Protein AF-A0A662VL15-F1 (afdb_monomer_lite)

Radius of gyration: 28.06 Å; chains: 1; bounding box: 82×75×62 Å

Structure (mmCIF, N/CA/C/O backbone):
data_AF-A0A662VL15-F1
#
_entry.id   AF-A0A662VL15-F1
#
loop_
_atom_site.group_PDB
_atom_site.id
_atom_site.type_symbol
_atom_site.label_atom_id
_atom_site.label_alt_id
_atom_site.label_comp_id
_atom_site.label_asym_id
_atom_site.label_entity_id
_atom_site.label_seq_id
_atom_site.pdbx_PDB_ins_code
_atom_site.Cartn_x
_atom_site.Cartn_y
_atom_site.Cartn_z
_atom_site.occupancy
_atom_site.B_iso_or_equiv
_atom_site.auth_seq_id
_atom_site.auth_comp_id
_atom_site.auth_asym_id
_atom_site.auth_atom_id
_atom_site.pdbx_PDB_model_num
ATOM 1 N N . MET A 1 1 ? 51.800 2.881 -38.286 1.00 52.50 1 MET A N 1
ATOM 2 C CA . MET A 1 1 ? 51.264 1.547 -37.915 1.00 52.50 1 MET A CA 1
ATOM 3 C C . MET A 1 1 ? 50.569 1.519 -36.537 1.00 52.50 1 MET A C 1
ATOM 5 O O . MET A 1 1 ? 50.585 0.490 -35.883 1.00 52.50 1 MET A O 1
ATOM 9 N N . ARG A 1 2 ? 49.910 2.603 -36.082 1.00 55.62 2 ARG A N 1
ATOM 10 C CA . ARG A 1 2 ? 49.142 2.615 -34.811 1.00 55.62 2 ARG A CA 1
ATOM 11 C C . ARG A 1 2 ? 47.625 2.400 -34.992 1.00 55.62 2 ARG A C 1
ATOM 13 O O . ARG A 1 2 ? 46.934 2.161 -34.014 1.00 55.62 2 ARG A O 1
ATOM 20 N N . GLY A 1 3 ? 47.120 2.435 -36.232 1.00 56.75 3 GLY A N 1
ATOM 21 C CA . GLY A 1 3 ? 45.691 2.254 -36.541 1.00 56.75 3 GLY A CA 1
ATOM 22 C C . GLY A 1 3 ? 45.222 0.795 -36.640 1.00 56.75 3 GLY A C 1
ATOM 23 O O . GLY A 1 3 ? 44.072 0.509 -36.330 1.00 56.75 3 GLY A O 1
ATOM 24 N N . LEU A 1 4 ? 46.109 -0.142 -37.004 1.00 59.06 4 LEU A N 1
ATOM 25 C CA . LEU A 1 4 ? 45.762 -1.570 -37.102 1.00 59.06 4 LEU A CA 1
ATOM 26 C C . LEU A 1 4 ? 45.433 -2.177 -35.732 1.00 59.06 4 LEU A C 1
ATOM 28 O O . LEU A 1 4 ? 44.475 -2.929 -35.616 1.00 59.06 4 LEU A O 1
ATOM 32 N N . ALA A 1 5 ? 46.169 -1.799 -34.684 1.00 72.94 5 ALA A N 1
ATOM 33 C CA . ALA A 1 5 ? 45.919 -2.296 -33.332 1.00 72.94 5 ALA A CA 1
ATOM 34 C C . ALA A 1 5 ? 44.562 -1.826 -32.777 1.00 72.94 5 ALA A C 1
ATOM 36 O O . ALA A 1 5 ? 43.871 -2.600 -32.122 1.00 72.94 5 ALA A O 1
ATOM 37 N N . LEU A 1 6 ? 44.152 -0.589 -33.078 1.00 79.19 6 LEU A N 1
ATOM 38 C CA . LEU A 1 6 ? 42.886 -0.036 -32.593 1.00 79.19 6 LEU A CA 1
ATOM 39 C C . LEU A 1 6 ? 41.680 -0.739 -33.234 1.00 79.19 6 LEU A C 1
ATOM 41 O O . LEU A 1 6 ? 40.751 -1.126 -32.530 1.00 79.19 6 LEU A O 1
ATOM 45 N N . ASN A 1 7 ? 41.726 -0.979 -34.549 1.00 84.06 7 ASN A N 1
ATOM 46 C CA . ASN A 1 7 ? 40.661 -1.701 -35.249 1.00 84.06 7 ASN A CA 1
ATOM 47 C C . ASN A 1 7 ? 40.518 -3.145 -34.755 1.00 84.06 7 ASN A C 1
ATOM 49 O O . ASN A 1 7 ? 39.397 -3.618 -34.584 1.00 84.06 7 ASN A O 1
ATOM 53 N N . THR A 1 8 ? 41.628 -3.832 -34.470 1.00 88.81 8 THR A N 1
ATOM 54 C CA . THR A 1 8 ? 41.588 -5.192 -33.913 1.00 88.81 8 THR A CA 1
ATOM 55 C C . THR A 1 8 ? 40.962 -5.217 -32.520 1.00 88.81 8 THR A C 1
ATOM 57 O O . THR A 1 8 ? 40.175 -6.111 -32.222 1.00 88.81 8 THR A O 1
ATOM 60 N N . VAL A 1 9 ? 41.250 -4.219 -31.678 1.00 87.94 9 VAL A N 1
ATOM 61 C CA . VAL A 1 9 ? 40.632 -4.102 -30.347 1.00 87.94 9 VAL A CA 1
ATOM 62 C C . VAL A 1 9 ? 39.123 -3.866 -30.460 1.00 87.94 9 VAL A C 1
ATOM 64 O O . VAL A 1 9 ? 38.354 -4.534 -29.773 1.00 87.94 9 VAL A O 1
ATOM 67 N N . PHE A 1 10 ? 38.672 -2.990 -31.364 1.00 91.12 10 PHE A N 1
ATOM 68 C CA . PHE A 1 10 ? 37.237 -2.786 -31.599 1.00 91.12 10 PHE A CA 1
ATOM 69 C C . PHE A 1 10 ? 36.545 -4.035 -32.154 1.00 91.12 10 PHE A C 1
ATOM 71 O O . PHE A 1 10 ? 35.468 -4.392 -31.680 1.00 91.12 10 PHE A O 1
ATOM 78 N N . ALA A 1 11 ? 37.167 -4.732 -33.106 1.00 91.88 11 ALA A N 1
ATOM 79 C CA . ALA A 1 11 ? 36.632 -5.981 -33.644 1.00 91.88 11 ALA A CA 1
ATOM 80 C C . ALA A 1 11 ? 36.492 -7.059 -32.554 1.00 91.88 11 ALA A C 1
ATOM 82 O O . ALA A 1 11 ? 35.477 -7.754 -32.503 1.00 91.88 11 ALA A O 1
ATOM 83 N N . LEU A 1 12 ? 37.465 -7.151 -31.640 1.00 93.06 12 LEU A N 1
ATOM 84 C CA . LEU A 1 12 ? 37.417 -8.063 -30.498 1.00 93.06 12 LEU A CA 1
ATOM 85 C C . LEU A 1 12 ? 36.266 -7.716 -29.539 1.00 93.06 12 LEU A C 1
ATOM 87 O O . LEU A 1 12 ? 35.530 -8.607 -29.122 1.00 93.06 12 LEU A O 1
ATOM 91 N N . LEU A 1 13 ? 36.071 -6.431 -29.224 1.00 93.69 13 LEU A N 1
ATOM 92 C CA . LEU A 1 13 ? 34.967 -5.981 -28.367 1.00 93.69 13 LEU A CA 1
ATOM 93 C C . LEU A 1 13 ? 33.598 -6.303 -28.977 1.00 93.69 13 LEU A C 1
ATOM 95 O O . LEU A 1 13 ? 32.715 -6.795 -28.275 1.00 93.69 13 LEU A O 1
ATOM 99 N N . ILE A 1 14 ? 33.434 -6.081 -30.284 1.00 94.94 14 ILE A N 1
ATOM 100 C CA . ILE A 1 14 ? 32.197 -6.414 -31.003 1.00 94.94 14 ILE A CA 1
ATOM 101 C C . ILE A 1 14 ? 31.947 -7.926 -30.971 1.00 94.94 14 ILE A C 1
ATOM 103 O O . ILE A 1 14 ? 30.823 -8.351 -30.713 1.00 94.94 14 ILE A O 1
ATOM 107 N N . ALA A 1 15 ? 32.982 -8.747 -31.178 1.00 95.88 15 ALA A N 1
ATOM 108 C CA . ALA A 1 15 ? 32.858 -10.203 -31.135 1.00 95.88 15 ALA A CA 1
ATOM 109 C C . ALA A 1 15 ? 32.445 -10.715 -29.743 1.00 95.88 15 ALA A C 1
ATOM 111 O O . ALA A 1 15 ? 31.572 -11.576 -29.639 1.00 95.88 15 ALA A O 1
ATOM 112 N N . ILE A 1 16 ? 33.017 -10.149 -28.673 1.00 94.38 16 ILE A N 1
ATOM 113 C CA . ILE A 1 16 ? 32.645 -10.482 -27.289 1.00 94.38 16 ILE A CA 1
ATOM 114 C C . ILE A 1 16 ? 31.190 -10.086 -27.013 1.00 94.38 16 ILE A C 1
ATOM 116 O O . ILE A 1 16 ? 30.431 -10.887 -26.468 1.00 94.38 16 ILE A O 1
ATOM 120 N N . ALA A 1 17 ? 30.775 -8.885 -27.427 1.00 92.56 17 ALA A N 1
ATOM 121 C CA . ALA A 1 17 ? 29.395 -8.433 -27.267 1.00 92.56 17 ALA A CA 1
ATOM 122 C C . ALA A 1 17 ? 28.407 -9.328 -28.035 1.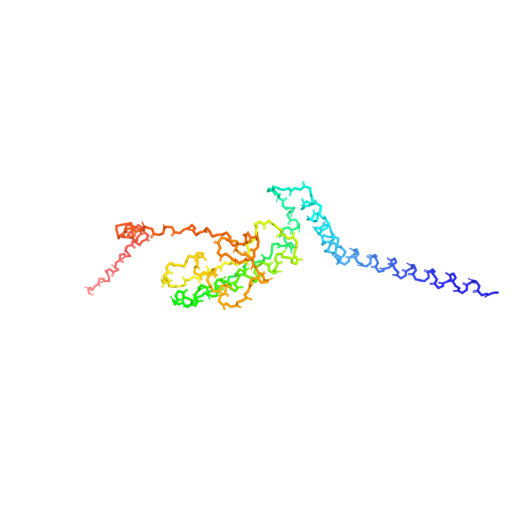00 92.56 17 ALA A C 1
ATOM 124 O O . ALA A 1 17 ? 27.386 -9.730 -27.481 1.00 92.56 17 ALA A O 1
ATOM 125 N N . ALA A 1 18 ? 28.729 -9.704 -29.275 1.00 93.88 18 ALA A N 1
ATOM 126 C CA . ALA A 1 18 ? 27.905 -10.600 -30.083 1.00 93.88 18 ALA A CA 1
ATOM 127 C C . ALA A 1 18 ? 27.773 -11.995 -29.449 1.00 93.88 18 ALA A C 1
ATOM 129 O O . ALA A 1 18 ? 26.669 -12.536 -29.381 1.00 93.88 18 ALA A O 1
ATOM 130 N N . ALA A 1 19 ? 28.872 -12.554 -28.929 1.00 92.44 19 ALA A N 1
ATOM 131 C CA . ALA A 1 19 ? 28.855 -13.832 -28.222 1.00 92.44 19 ALA A CA 1
ATOM 132 C C . ALA A 1 19 ? 28.029 -13.763 -26.927 1.00 92.44 19 ALA A C 1
ATOM 134 O O . ALA A 1 19 ? 27.256 -14.678 -26.647 1.00 92.44 19 ALA A O 1
ATOM 135 N N . ALA A 1 20 ? 28.133 -12.669 -26.166 1.00 85.94 20 ALA A N 1
ATOM 136 C CA . ALA A 1 20 ? 27.332 -12.456 -24.962 1.00 85.94 20 ALA A CA 1
ATOM 137 C C . ALA A 1 20 ? 25.831 -12.343 -25.281 1.00 85.94 20 ALA A C 1
ATOM 139 O O . ALA A 1 20 ? 25.016 -12.986 -24.618 1.00 85.94 20 ALA A O 1
ATOM 140 N N . ILE A 1 21 ? 25.463 -11.595 -26.329 1.00 85.31 21 ILE A N 1
ATOM 141 C CA . ILE A 1 21 ? 24.074 -11.490 -26.801 1.00 85.31 21 ILE A CA 1
ATOM 142 C C . ILE A 1 21 ? 23.560 -12.870 -27.228 1.00 85.31 21 ILE A C 1
ATOM 144 O O . ILE A 1 21 ? 22.503 -13.302 -26.768 1.00 85.31 21 ILE A O 1
ATOM 148 N N . PHE A 1 22 ? 24.324 -13.608 -28.035 1.00 88.31 22 PHE A N 1
ATOM 149 C CA . PHE A 1 22 ? 23.955 -14.958 -28.460 1.00 88.31 22 PHE A CA 1
ATOM 150 C C . PHE A 1 22 ? 23.754 -15.910 -27.270 1.00 88.31 22 PHE A C 1
ATOM 152 O O . PHE A 1 22 ? 22.733 -16.590 -27.186 1.00 88.31 22 PHE A O 1
ATOM 159 N N . LEU A 1 23 ? 24.672 -15.910 -26.300 1.00 82.56 23 LEU A N 1
ATOM 160 C CA . LEU A 1 23 ? 24.545 -16.713 -25.082 1.00 82.56 23 LEU A CA 1
ATOM 161 C C . LEU A 1 23 ? 23.325 -16.306 -24.245 1.00 82.56 23 LEU A C 1
ATOM 163 O O . LEU A 1 23 ? 22.630 -17.176 -23.722 1.00 82.56 23 LEU A O 1
ATOM 167 N N . SER A 1 24 ? 23.011 -15.012 -24.145 1.00 75.25 24 SER A N 1
ATOM 168 C CA . SER A 1 24 ? 21.807 -14.547 -23.441 1.00 75.25 24 SER A CA 1
ATOM 169 C C . SER A 1 24 ? 20.504 -15.003 -24.110 1.00 75.25 24 SER A C 1
ATOM 171 O O . SER A 1 24 ? 19.545 -15.357 -23.419 1.00 75.25 24 SER A O 1
ATOM 173 N N . LEU A 1 25 ? 20.485 -15.066 -25.447 1.00 79.06 25 LEU A N 1
ATOM 174 C CA . LEU A 1 25 ? 19.362 -15.595 -26.223 1.00 79.06 25 LEU A CA 1
ATOM 175 C C . LEU A 1 25 ? 19.198 -17.104 -26.000 1.00 79.06 25 LEU A C 1
ATOM 177 O O . LEU A 1 25 ? 18.092 -17.566 -25.729 1.00 79.06 25 LEU A O 1
ATOM 181 N N . VAL A 1 26 ? 20.297 -17.866 -26.047 1.00 81.06 26 VAL A N 1
ATOM 182 C CA . VAL A 1 26 ? 20.280 -19.335 -25.902 1.00 81.06 26 VAL A CA 1
ATOM 183 C C . VAL A 1 26 ? 19.950 -19.779 -24.473 1.00 81.06 26 VAL A C 1
ATOM 185 O O . VAL A 1 26 ? 19.244 -20.764 -24.280 1.00 81.06 26 VAL A O 1
ATOM 188 N N . THR A 1 27 ? 20.409 -19.049 -23.456 1.00 77.44 27 THR A N 1
ATOM 189 C CA . THR A 1 27 ? 20.171 -19.392 -22.038 1.00 77.44 27 THR A CA 1
ATOM 190 C C . THR A 1 27 ? 18.778 -19.004 -21.533 1.00 77.44 27 THR A C 1
ATOM 192 O O . THR A 1 27 ? 18.457 -19.249 -20.372 1.00 77.44 27 THR A O 1
ATOM 195 N N . GLY A 1 28 ? 17.943 -18.366 -22.362 1.00 68.38 28 GLY A N 1
ATOM 196 C CA . GLY A 1 28 ? 16.611 -17.893 -21.968 1.00 68.38 28 GLY A CA 1
ATOM 197 C C . GLY A 1 28 ? 16.623 -16.712 -20.985 1.00 68.38 28 GLY A C 1
ATOM 198 O O . GLY A 1 28 ? 15.562 -16.215 -20.606 1.00 68.38 28 GLY A O 1
ATOM 199 N N . THR A 1 29 ? 17.804 -16.217 -20.601 1.00 71.81 29 THR A N 1
ATOM 200 C CA . THR A 1 29 ? 17.966 -15.033 -19.742 1.00 71.81 29 THR A CA 1
ATOM 201 C C . THR A 1 29 ? 17.490 -13.764 -20.446 1.00 71.81 29 THR A C 1
ATOM 203 O O . THR A 1 29 ? 16.863 -12.912 -19.815 1.00 71.81 29 THR A O 1
ATOM 206 N N . PHE A 1 30 ? 17.672 -13.687 -21.770 1.00 74.69 30 PHE A N 1
ATOM 207 C CA . PHE A 1 30 ? 17.153 -12.596 -22.592 1.00 74.69 30 PHE A CA 1
ATOM 208 C C . PHE A 1 30 ? 15.627 -12.510 -22.555 1.00 74.69 30 PHE A C 1
ATOM 210 O O . PHE A 1 30 ? 15.090 -11.410 -22.512 1.00 74.69 30 PHE A O 1
ATOM 217 N N . LYS A 1 31 ? 14.920 -13.649 -22.509 1.00 76.38 31 LYS A N 1
ATOM 218 C CA . LYS A 1 31 ? 13.453 -13.660 -22.451 1.00 76.38 31 LYS A CA 1
ATOM 219 C C . LYS A 1 31 ? 12.954 -12.946 -21.194 1.00 76.38 31 LYS A C 1
ATOM 221 O O . LYS A 1 31 ? 12.191 -12.001 -21.306 1.00 76.38 31 LYS A O 1
ATOM 226 N N . ARG A 1 32 ? 13.480 -13.299 -20.013 1.00 74.56 32 ARG A N 1
ATOM 227 C CA . ARG A 1 32 ? 13.109 -12.622 -18.754 1.00 74.56 32 ARG A CA 1
ATOM 228 C C . ARG A 1 32 ? 13.455 -11.134 -18.756 1.00 74.56 32 ARG A C 1
ATOM 230 O O . ARG A 1 32 ? 12.651 -10.328 -18.302 1.00 74.56 32 ARG A O 1
ATOM 237 N N . ALA A 1 33 ? 14.640 -10.770 -19.247 1.00 77.00 33 ALA A N 1
ATOM 238 C CA . ALA A 1 33 ? 15.054 -9.370 -19.310 1.00 77.00 33 ALA A CA 1
ATOM 239 C C . ALA A 1 33 ? 14.180 -8.560 -20.285 1.00 77.00 33 ALA A C 1
ATOM 241 O O . ALA A 1 33 ? 13.749 -7.458 -19.958 1.00 77.00 33 ALA A O 1
ATOM 242 N N . SER A 1 34 ? 13.878 -9.126 -21.455 1.00 81.75 34 SER A N 1
ATOM 243 C CA . SER A 1 34 ? 12.985 -8.543 -22.457 1.00 81.75 34 SER A CA 1
ATOM 244 C C . SER A 1 34 ? 11.572 -8.380 -21.912 1.00 81.75 34 SER A C 1
ATOM 246 O O . SER A 1 34 ? 10.995 -7.306 -22.052 1.00 81.75 34 SER A O 1
ATOM 248 N N . ASP A 1 35 ? 11.032 -9.408 -21.257 1.00 82.19 35 ASP A N 1
ATOM 249 C CA . ASP A 1 35 ? 9.696 -9.362 -20.666 1.00 82.19 35 ASP A CA 1
ATOM 250 C C . ASP A 1 35 ? 9.631 -8.274 -19.575 1.00 82.19 35 ASP A C 1
ATOM 252 O O . ASP A 1 35 ? 8.668 -7.512 -19.530 1.00 82.19 35 ASP A O 1
ATOM 256 N N . TRP A 1 36 ? 10.677 -8.122 -18.751 1.00 78.56 36 TRP A N 1
ATOM 257 C CA . TRP A 1 36 ? 10.759 -7.060 -17.739 1.00 78.56 36 TRP A CA 1
ATOM 258 C C . TRP A 1 36 ? 10.791 -5.656 -18.343 1.00 78.56 36 TRP A C 1
ATOM 260 O O . TRP A 1 36 ? 10.021 -4.788 -17.926 1.00 78.56 36 TRP A O 1
ATOM 270 N N . ILE A 1 37 ? 11.640 -5.433 -19.352 1.00 83.38 37 ILE A N 1
ATOM 271 C CA . ILE A 1 37 ? 11.707 -4.147 -20.062 1.00 83.38 37 ILE A CA 1
ATOM 272 C C . ILE A 1 37 ? 10.360 -3.847 -20.721 1.00 83.38 37 ILE A C 1
ATOM 274 O O . ILE A 1 37 ? 9.840 -2.743 -20.573 1.00 83.38 37 ILE A O 1
ATOM 278 N N . TYR A 1 38 ? 9.779 -4.833 -21.407 1.00 86.06 38 TYR A N 1
ATOM 279 C CA . TYR A 1 38 ? 8.478 -4.713 -22.052 1.00 86.06 38 TYR A CA 1
ATOM 280 C C . TYR A 1 38 ? 7.402 -4.314 -21.045 1.00 86.06 38 TYR A C 1
ATOM 282 O O . TYR A 1 38 ? 6.726 -3.311 -21.245 1.00 86.06 38 TYR A O 1
ATOM 290 N N . CYS A 1 39 ? 7.281 -5.043 -19.936 1.00 81.94 39 CYS A N 1
ATOM 291 C CA . CYS A 1 39 ? 6.262 -4.792 -18.928 1.00 81.94 39 CYS A CA 1
ATOM 292 C C . CYS A 1 39 ? 6.430 -3.432 -18.248 1.00 81.94 39 CYS A C 1
ATOM 294 O O . CYS A 1 39 ? 5.438 -2.737 -18.043 1.00 81.94 39 CYS A O 1
ATOM 296 N N . LYS A 1 40 ? 7.667 -3.006 -17.972 1.00 80.31 40 LYS A N 1
ATOM 297 C CA . LYS A 1 40 ? 7.940 -1.682 -17.406 1.00 80.31 40 LYS A CA 1
ATOM 298 C C . LYS A 1 40 ? 7.551 -0.553 -18.362 1.00 80.31 40 LYS A C 1
ATOM 300 O O . LYS A 1 40 ? 6.836 0.366 -17.975 1.00 80.31 40 LYS A O 1
ATOM 305 N N . VAL A 1 41 ? 7.984 -0.634 -19.622 1.00 83.31 41 VAL A N 1
ATOM 306 C CA . VAL A 1 41 ? 7.642 0.366 -20.649 1.00 83.31 41 VAL A CA 1
ATOM 307 C C . VAL A 1 41 ? 6.134 0.398 -20.881 1.00 83.31 41 VAL A C 1
ATOM 309 O O . VAL A 1 41 ? 5.536 1.468 -20.954 1.00 83.31 41 VAL A O 1
ATOM 312 N N . TYR A 1 42 ? 5.514 -0.775 -20.956 1.00 81.75 42 TYR A N 1
ATOM 313 C CA . TYR A 1 42 ? 4.087 -0.914 -21.176 1.00 81.75 42 TYR A CA 1
ATOM 314 C C . TYR A 1 42 ? 3.260 -0.290 -20.047 1.00 81.75 42 TYR A C 1
ATOM 316 O O . TYR A 1 42 ? 2.339 0.469 -20.332 1.00 81.75 42 TYR A O 1
ATOM 324 N N . VAL A 1 43 ? 3.600 -0.562 -18.781 1.00 74.69 43 VAL A N 1
ATOM 325 C CA . VAL A 1 43 ? 2.926 0.036 -17.616 1.00 74.69 43 VAL A CA 1
ATOM 326 C C . VAL A 1 43 ? 3.102 1.550 -17.602 1.00 74.69 43 VAL A C 1
ATOM 328 O O . VAL A 1 43 ? 2.115 2.264 -17.453 1.00 74.69 43 VAL A O 1
ATOM 331 N N . GLY A 1 44 ? 4.312 2.055 -17.855 1.00 74.56 44 GLY A N 1
ATOM 332 C CA . GLY A 1 44 ? 4.556 3.497 -17.937 1.00 74.56 44 GLY A CA 1
ATOM 333 C C . GLY A 1 44 ? 3.708 4.189 -19.014 1.00 74.56 44 GLY A C 1
ATOM 334 O O . GLY A 1 44 ? 3.098 5.226 -18.756 1.00 74.56 44 GLY A O 1
ATOM 335 N N . ILE A 1 45 ? 3.604 3.592 -20.207 1.00 79.00 45 ILE A N 1
ATOM 336 C CA . ILE A 1 45 ? 2.751 4.097 -21.296 1.00 79.00 45 ILE A CA 1
ATOM 337 C C . ILE A 1 45 ? 1.268 3.999 -20.914 1.00 79.00 45 ILE A C 1
ATOM 339 O O . ILE A 1 45 ? 0.526 4.963 -21.088 1.00 79.00 45 ILE A O 1
ATOM 343 N N . ALA A 1 46 ? 0.824 2.864 -20.373 1.00 72.62 46 ALA A N 1
ATOM 344 C CA . ALA A 1 46 ? -0.566 2.664 -19.971 1.00 72.62 46 ALA A CA 1
ATOM 345 C C . ALA A 1 46 ? -0.998 3.676 -18.898 1.00 72.62 46 ALA A C 1
ATOM 347 O O . ALA A 1 46 ? -2.050 4.293 -19.044 1.00 72.62 46 ALA A O 1
ATOM 348 N N . ASN A 1 47 ? -0.152 3.923 -17.895 1.00 66.94 47 ASN A N 1
ATOM 349 C CA . ASN A 1 47 ? -0.368 4.934 -16.860 1.00 66.94 47 ASN A CA 1
ATOM 350 C C . ASN A 1 47 ? -0.446 6.356 -17.437 1.00 66.94 47 ASN A C 1
ATOM 352 O O . ASN A 1 47 ? -1.197 7.192 -16.938 1.00 66.94 47 ASN A O 1
ATOM 356 N N . PHE A 1 48 ? 0.327 6.645 -18.488 1.00 74.75 48 PHE A N 1
ATOM 357 C CA . PHE A 1 48 ? 0.324 7.956 -19.134 1.00 74.75 48 PHE A CA 1
ATOM 358 C C . PHE A 1 48 ? -0.955 8.210 -19.946 1.00 74.75 48 PHE A C 1
ATOM 360 O O . PHE A 1 48 ? -1.485 9.321 -19.929 1.00 74.75 48 PHE A O 1
ATOM 367 N N . PHE A 1 49 ? -1.461 7.197 -20.654 1.00 75.00 49 PHE A N 1
ATOM 368 C CA . PHE A 1 49 ? -2.608 7.351 -21.556 1.00 75.00 49 PHE A CA 1
ATOM 369 C C . PHE A 1 49 ? -3.966 7.028 -20.915 1.00 75.00 49 PHE A C 1
ATOM 371 O O . PHE A 1 49 ? -4.976 7.596 -21.332 1.00 75.00 49 PHE A O 1
ATOM 378 N N . SER A 1 50 ? -4.019 6.158 -19.905 1.00 56.53 50 SER A N 1
ATOM 379 C CA . SER A 1 50 ? -5.275 5.658 -19.337 1.00 56.53 50 SER A CA 1
ATOM 380 C C . SER A 1 50 ? -5.504 6.179 -17.919 1.00 56.53 50 SER A C 1
ATOM 382 O O . SER A 1 50 ? -4.891 5.710 -16.966 1.00 56.53 50 SER A O 1
ATOM 384 N N . ARG A 1 51 ? -6.475 7.090 -17.756 1.00 56.47 51 ARG A N 1
ATOM 385 C CA . ARG A 1 51 ? -7.063 7.466 -16.450 1.00 56.47 51 ARG A CA 1
ATOM 386 C C . ARG A 1 51 ? -8.180 6.502 -15.986 1.00 56.47 51 ARG A C 1
ATOM 388 O O . ARG A 1 51 ? -9.052 6.910 -15.228 1.00 56.47 51 ARG A O 1
ATOM 395 N N . GLY A 1 52 ? -8.207 5.259 -16.471 1.00 54.91 52 GLY A N 1
ATOM 396 C CA . GLY A 1 52 ? -9.275 4.283 -16.202 1.00 54.91 52 GLY A CA 1
ATOM 397 C C . GLY A 1 52 ? -8.762 2.849 -16.047 1.00 54.91 52 GLY A C 1
ATOM 398 O O . GLY A 1 52 ? -7.564 2.606 -16.197 1.00 54.91 52 GLY A O 1
ATOM 399 N N . GLU A 1 53 ? -9.674 1.916 -15.743 1.00 51.62 53 GLU A N 1
ATOM 400 C CA . GLU A 1 53 ? -9.379 0.493 -15.512 1.00 51.62 53 GLU A CA 1
ATOM 401 C C . GLU A 1 53 ? -8.696 -0.144 -16.731 1.00 51.62 53 GLU A C 1
ATOM 403 O O . GLU A 1 53 ? -9.303 -0.333 -17.786 1.00 51.62 53 GLU A O 1
ATOM 408 N N . PHE A 1 54 ? -7.410 -0.470 -16.587 1.00 62.56 54 PHE A N 1
ATOM 409 C CA . PHE A 1 54 ? -6.616 -1.109 -17.628 1.00 62.56 54 PHE A CA 1
ATOM 410 C C . PHE A 1 54 ? -6.262 -2.549 -17.239 1.00 62.56 54 PHE A C 1
ATOM 412 O O . PHE A 1 54 ? -5.811 -2.823 -16.127 1.00 62.56 54 PHE A O 1
ATOM 419 N N . THR A 1 55 ? -6.413 -3.491 -18.171 1.00 60.72 55 THR A N 1
ATOM 420 C CA . THR A 1 55 ? -6.069 -4.900 -17.941 1.00 60.72 55 THR A CA 1
ATOM 421 C C . THR A 1 55 ? -4.622 -5.191 -18.338 1.00 60.72 55 THR A C 1
ATOM 423 O O . THR A 1 55 ? -4.305 -5.284 -19.523 1.00 60.72 55 THR A O 1
ATOM 426 N N . LEU A 1 56 ? -3.746 -5.399 -17.350 1.00 69.12 56 LEU A N 1
ATOM 427 C CA . LEU A 1 56 ? -2.353 -5.814 -17.564 1.00 69.12 56 LEU A CA 1
ATOM 428 C C . LEU A 1 56 ? -2.244 -7.104 -18.411 1.00 69.12 56 LEU A C 1
ATOM 430 O O . LEU A 1 56 ? -2.963 -8.072 -18.135 1.00 69.12 56 LEU A O 1
ATOM 434 N N . PRO A 1 57 ? -1.313 -7.178 -19.382 1.00 71.38 57 PRO A N 1
ATOM 435 C CA . PRO A 1 57 ? -0.990 -8.416 -20.084 1.00 71.38 57 PRO A CA 1
ATOM 436 C C . PRO A 1 57 ? -0.587 -9.525 -19.105 1.00 71.38 57 PRO A C 1
ATOM 438 O O . PRO A 1 57 ? 0.113 -9.264 -18.128 1.00 71.38 57 PRO A O 1
ATOM 441 N N . VAL A 1 58 ? -0.978 -10.773 -19.383 1.00 71.31 58 VAL A N 1
ATOM 442 C CA . VAL A 1 58 ? -0.724 -11.937 -18.503 1.00 71.31 58 VAL A CA 1
ATOM 443 C C . VAL A 1 58 ? 0.761 -12.080 -18.144 1.00 71.31 58 VAL A C 1
ATOM 445 O O . VAL A 1 58 ? 1.091 -12.308 -16.985 1.00 71.31 58 VAL A O 1
ATOM 448 N N . ILE A 1 59 ? 1.658 -11.835 -19.102 1.00 73.50 59 ILE A N 1
ATOM 449 C CA . ILE A 1 59 ? 3.112 -11.899 -18.889 1.00 73.50 59 ILE A CA 1
ATOM 450 C C . ILE A 1 59 ? 3.618 -10.862 -17.873 1.00 73.50 59 ILE A C 1
ATOM 452 O O . ILE A 1 59 ? 4.571 -11.110 -17.143 1.00 73.50 59 ILE A O 1
ATOM 456 N N . CYS A 1 60 ? 2.937 -9.718 -17.774 1.00 73.06 60 CYS A N 1
ATOM 457 C CA . CYS A 1 60 ? 3.232 -8.676 -16.795 1.00 73.06 60 CYS A CA 1
ATOM 458 C C . CYS A 1 60 ? 2.528 -8.933 -15.463 1.00 73.06 60 CYS A C 1
ATOM 460 O O . CYS A 1 60 ? 3.060 -8.569 -14.417 1.00 73.06 60 CYS A O 1
ATOM 462 N N . LYS A 1 61 ? 1.371 -9.611 -15.478 1.00 68.75 61 LYS A N 1
ATOM 463 C CA . LYS A 1 61 ? 0.700 -10.060 -14.253 1.00 68.75 61 LYS A CA 1
ATOM 464 C C . LYS A 1 61 ? 1.556 -11.038 -13.464 1.00 68.75 61 LYS A C 1
ATOM 466 O O . LYS A 1 61 ? 1.554 -10.948 -12.255 1.00 68.75 61 LYS A O 1
ATOM 471 N N . GLU A 1 62 ? 2.308 -11.932 -14.094 1.00 67.50 62 GLU A N 1
ATOM 472 C CA . GLU A 1 62 ? 3.206 -12.830 -13.345 1.00 67.50 62 GLU A CA 1
ATOM 473 C C . GLU A 1 62 ? 4.432 -12.106 -12.769 1.00 67.50 62 GLU A C 1
ATOM 475 O O . GLU A 1 62 ? 5.011 -12.546 -11.780 1.00 67.50 62 GLU A O 1
ATOM 480 N N . MET A 1 63 ? 4.825 -10.984 -13.376 1.00 66.38 63 MET A N 1
ATOM 481 C CA . MET A 1 63 ? 5.992 -10.205 -12.961 1.00 66.38 63 MET A CA 1
ATOM 482 C C . MET A 1 63 ? 5.687 -9.203 -11.846 1.00 66.38 63 MET A C 1
ATOM 484 O O . MET A 1 63 ? 6.526 -8.980 -10.978 1.00 66.38 63 MET A O 1
ATOM 488 N N . PHE A 1 64 ? 4.495 -8.603 -11.880 1.00 64.19 64 PHE A N 1
ATOM 489 C CA . PHE A 1 64 ? 4.031 -7.630 -10.888 1.00 64.19 64 PHE A CA 1
ATOM 490 C C . PHE A 1 64 ? 2.996 -8.196 -9.920 1.00 64.19 64 PHE A C 1
ATOM 492 O O . PHE A 1 64 ? 2.815 -7.656 -8.835 1.00 64.19 64 PHE A O 1
ATOM 499 N N . GLY A 1 65 ? 2.314 -9.278 -10.288 1.00 59.53 65 GLY A N 1
ATOM 500 C CA . GLY A 1 65 ? 1.455 -10.059 -9.408 1.00 59.53 65 GLY A CA 1
ATOM 501 C C . GLY A 1 65 ? 2.327 -10.862 -8.466 1.00 59.53 65 GLY A C 1
ATOM 502 O O . GLY A 1 65 ? 2.516 -12.067 -8.632 1.00 59.53 65 GLY A O 1
ATOM 503 N N . GLY A 1 66 ? 2.888 -10.165 -7.480 1.00 61.44 66 GLY A N 1
ATOM 504 C CA . GLY A 1 66 ? 3.456 -10.808 -6.313 1.00 61.44 66 GLY A CA 1
ATOM 505 C C . GLY A 1 66 ? 2.444 -11.805 -5.760 1.00 61.44 66 GLY A C 1
ATOM 506 O O . GLY A 1 66 ? 1.233 -11.573 -5.787 1.00 61.44 66 GLY A O 1
ATOM 507 N N . ARG A 1 67 ? 2.935 -12.950 -5.283 1.00 67.44 67 ARG A N 1
ATOM 508 C CA . ARG A 1 67 ? 2.098 -13.841 -4.480 1.00 67.44 67 ARG A CA 1
ATOM 509 C C . ARG A 1 67 ? 1.545 -13.004 -3.334 1.00 67.44 67 ARG A C 1
ATOM 511 O O . ARG A 1 67 ? 2.335 -12.410 -2.607 1.00 67.44 67 ARG A O 1
ATOM 518 N N . VAL A 1 68 ? 0.222 -12.956 -3.211 1.00 82.50 68 VAL A N 1
ATOM 519 C CA . VAL A 1 68 ? -0.434 -12.297 -2.084 1.00 82.50 68 VAL A CA 1
ATOM 520 C C . VAL A 1 68 ? 0.150 -12.890 -0.806 1.00 82.50 68 VAL A C 1
ATOM 522 O O . VAL A 1 68 ? 0.109 -14.108 -0.600 1.00 82.50 68 VAL A O 1
ATOM 525 N N . GLU A 1 69 ? 0.768 -12.043 0.010 1.00 89.50 69 GLU A N 1
ATOM 526 C CA . GLU A 1 69 ? 1.395 -12.475 1.252 1.00 89.50 69 GLU A CA 1
ATOM 527 C C . GLU A 1 69 ? 0.293 -12.729 2.278 1.00 89.50 69 GLU A C 1
ATOM 529 O O . GLU A 1 69 ? -0.474 -11.832 2.628 1.00 89.50 69 GLU A O 1
ATOM 534 N N . ARG A 1 70 ? 0.187 -13.976 2.738 1.00 90.25 70 ARG A N 1
ATOM 535 C CA . ARG A 1 70 ? -0.749 -14.342 3.800 1.00 90.25 70 ARG A CA 1
ATOM 536 C C . ARG A 1 70 ? -0.139 -13.993 5.137 1.00 90.25 70 ARG A C 1
ATOM 538 O O . ARG A 1 70 ? 0.947 -14.480 5.449 1.00 90.25 70 ARG A O 1
ATOM 545 N N . VAL A 1 71 ? -0.850 -13.188 5.910 1.00 94.06 71 VAL A N 1
ATOM 546 C CA . VAL A 1 71 ? -0.408 -12.767 7.235 1.00 94.06 71 VAL A CA 1
ATOM 547 C C . VAL A 1 71 ? -1.532 -12.983 8.230 1.00 94.06 71 VAL A C 1
ATOM 549 O O . VAL A 1 71 ? -2.703 -12.803 7.905 1.00 94.06 71 VAL A O 1
ATOM 552 N N . GLU A 1 72 ? -1.175 -13.407 9.431 1.00 94.38 72 GLU A N 1
ATOM 553 C CA . GLU A 1 72 ? -2.111 -13.640 10.521 1.00 94.38 72 GLU A CA 1
ATOM 554 C C . GLU A 1 72 ? -1.837 -12.619 11.623 1.00 94.38 72 GLU A C 1
ATOM 556 O O . GLU A 1 72 ? -0.700 -12.506 12.077 1.00 94.38 72 GLU A O 1
ATOM 561 N N . ILE A 1 73 ? -2.867 -11.873 12.025 1.00 93.12 73 ILE A N 1
ATOM 562 C CA . ILE A 1 73 ? -2.794 -10.937 13.152 1.00 93.12 73 ILE A CA 1
ATOM 563 C C . ILE A 1 73 ? -3.473 -11.624 14.328 1.00 93.12 73 ILE A C 1
ATOM 565 O O . ILE A 1 73 ? -4.693 -11.777 14.349 1.00 93.12 73 ILE A O 1
ATOM 569 N N . THR A 1 74 ? -2.679 -12.087 15.290 1.00 93.81 74 THR A N 1
ATOM 570 C CA . THR A 1 74 ? -3.182 -12.809 16.471 1.00 93.81 74 THR A CA 1
ATOM 571 C C . THR A 1 74 ? -3.742 -11.882 17.546 1.00 93.81 74 THR A C 1
ATOM 573 O O . THR A 1 74 ? -4.408 -12.342 18.477 1.00 93.81 74 THR A O 1
ATOM 576 N N . GLU A 1 75 ? -3.458 -10.588 17.426 1.00 93.50 75 GLU A N 1
ATOM 577 C CA . GLU A 1 75 ? -3.856 -9.568 18.382 1.00 93.50 75 GLU A CA 1
ATOM 578 C C . GLU A 1 75 ? -5.356 -9.286 18.344 1.00 93.50 75 GLU A C 1
ATOM 580 O O . GLU A 1 75 ? -6.025 -9.418 17.318 1.00 93.50 75 GLU A O 1
ATOM 585 N N . ARG A 1 76 ? -5.895 -8.910 19.505 1.00 91.06 76 ARG A N 1
ATOM 586 C CA . ARG A 1 76 ? -7.338 -8.677 19.694 1.00 91.06 76 ARG A CA 1
ATOM 587 C C . ARG A 1 76 ? -7.672 -7.243 20.055 1.00 91.06 76 ARG A C 1
ATOM 589 O O . ARG A 1 76 ? -8.808 -6.814 19.869 1.00 91.06 76 ARG A O 1
ATOM 596 N N . GLU A 1 77 ? -6.702 -6.516 20.599 1.00 93.75 77 GLU A N 1
ATOM 597 C CA . GLU A 1 77 ? -6.893 -5.125 20.974 1.00 93.75 77 GLU A CA 1
ATOM 598 C C . GLU A 1 77 ? -7.040 -4.270 19.720 1.00 93.75 77 GLU A C 1
ATOM 600 O O . GLU A 1 77 ? -6.158 -4.235 18.861 1.00 93.75 77 GLU A O 1
ATOM 605 N N . LYS A 1 78 ? -8.163 -3.554 19.639 1.00 93.75 78 LYS A N 1
ATOM 606 C CA . LYS A 1 78 ? -8.547 -2.744 18.483 1.00 93.75 78 LYS A CA 1
ATOM 607 C C . LYS A 1 78 ? -7.437 -1.801 18.014 1.00 93.75 78 LYS A C 1
ATOM 609 O O . LYS A 1 78 ? -7.196 -1.676 16.817 1.00 93.75 78 LYS A O 1
ATOM 614 N N . GLU A 1 79 ? -6.757 -1.143 18.951 1.00 94.44 79 GLU A N 1
ATOM 615 C CA . GLU A 1 79 ? -5.678 -0.203 18.634 1.00 94.44 79 GLU A CA 1
ATOM 616 C C . GLU A 1 79 ? -4.446 -0.908 18.052 1.00 94.44 79 GLU A C 1
ATOM 618 O O . GLU A 1 79 ? -3.865 -0.427 17.080 1.00 94.44 79 GLU A O 1
ATOM 623 N N . ILE A 1 80 ? -4.075 -2.070 18.598 1.00 94.12 80 ILE A N 1
ATOM 624 C CA . ILE A 1 80 ? -2.936 -2.854 18.107 1.00 94.12 80 ILE A CA 1
ATOM 625 C C . ILE A 1 80 ? -3.235 -3.376 16.701 1.00 94.12 80 ILE A C 1
ATOM 627 O O . ILE A 1 80 ? -2.418 -3.205 15.798 1.00 94.12 80 ILE A O 1
ATOM 631 N N . VAL A 1 81 ? -4.438 -3.914 16.482 1.00 94.88 81 VAL A N 1
ATOM 632 C CA . VAL A 1 81 ? -4.860 -4.388 15.158 1.00 94.88 81 VAL A CA 1
ATOM 633 C C . VAL A 1 81 ? -4.881 -3.242 14.148 1.00 94.88 81 VAL A C 1
ATOM 635 O O . VAL A 1 81 ? -4.357 -3.391 13.048 1.00 94.88 81 VAL A O 1
ATOM 638 N N . ALA A 1 82 ? -5.411 -2.071 14.509 1.00 95.25 82 ALA A N 1
ATOM 639 C CA . ALA A 1 82 ? -5.399 -0.905 13.628 1.00 95.25 82 ALA A CA 1
ATOM 640 C C . ALA A 1 82 ? -3.968 -0.448 13.275 1.00 95.25 82 ALA A C 1
ATOM 642 O O . ALA A 1 82 ? -3.704 -0.104 12.121 1.00 95.25 82 ALA A O 1
ATOM 643 N N . ARG A 1 83 ? -3.027 -0.504 14.230 1.00 95.88 83 ARG A N 1
ATOM 644 C CA . ARG A 1 83 ? -1.602 -0.207 14.001 1.00 95.88 83 ARG A CA 1
ATOM 645 C C . ARG A 1 83 ? -0.958 -1.219 13.053 1.00 95.88 83 ARG A C 1
ATOM 647 O O . ARG A 1 83 ? -0.227 -0.833 12.140 1.00 95.88 83 ARG A O 1
ATOM 654 N N . GLU A 1 84 ? -1.250 -2.505 13.225 1.00 95.50 84 GLU A N 1
ATOM 655 C CA . GLU A 1 84 ? -0.764 -3.549 12.322 1.00 95.50 84 GLU A CA 1
ATOM 656 C C . GLU A 1 84 ? -1.333 -3.390 10.911 1.00 95.50 84 GLU A C 1
ATOM 658 O O . GLU A 1 84 ? -0.571 -3.384 9.942 1.00 95.50 84 GLU A O 1
ATOM 663 N N . LEU A 1 85 ? -2.643 -3.168 10.779 1.00 95.12 85 LEU A N 1
ATOM 664 C CA . LEU A 1 85 ? -3.289 -2.893 9.494 1.00 95.12 85 LEU A CA 1
ATOM 665 C C . LEU A 1 85 ? -2.653 -1.685 8.801 1.00 95.12 85 LEU A C 1
ATOM 667 O O . LEU A 1 85 ? -2.310 -1.774 7.621 1.00 95.12 85 LEU A O 1
ATOM 671 N N . LEU A 1 86 ? -2.408 -0.593 9.534 1.00 95.25 86 LEU A N 1
ATOM 672 C CA . LEU A 1 86 ? -1.698 0.571 9.005 1.00 95.25 86 LEU A CA 1
ATOM 673 C C . LEU A 1 86 ? -0.315 0.195 8.457 1.00 95.25 86 LEU A C 1
ATOM 675 O O . LEU A 1 86 ? 0.068 0.637 7.370 1.00 95.25 86 LEU A O 1
ATOM 679 N N . SER A 1 87 ? 0.435 -0.632 9.186 1.00 96.19 87 SER A N 1
ATOM 680 C CA . SER A 1 87 ? 1.768 -1.064 8.762 1.00 96.19 87 SER A CA 1
ATOM 681 C C . SER A 1 87 ? 1.728 -1.834 7.434 1.00 96.19 87 SER A C 1
ATOM 683 O O . SER A 1 87 ? 2.540 -1.560 6.544 1.00 96.19 87 SER A O 1
ATOM 685 N N . TYR A 1 88 ? 0.739 -2.717 7.246 1.00 95.38 88 TYR A N 1
ATOM 686 C CA . TYR A 1 88 ? 0.546 -3.460 5.998 1.00 95.38 88 TYR A CA 1
ATOM 687 C C . TYR A 1 88 ? 0.070 -2.562 4.854 1.00 95.38 88 TYR A C 1
ATOM 689 O O . TYR A 1 88 ? 0.520 -2.737 3.721 1.00 95.38 88 TYR A O 1
ATOM 697 N N . ILE A 1 89 ? -0.775 -1.564 5.133 1.00 92.94 89 ILE A N 1
ATOM 698 C CA . ILE A 1 89 ? -1.197 -0.559 4.147 1.00 92.94 89 ILE A CA 1
ATOM 699 C C . ILE A 1 89 ? 0.019 0.227 3.639 1.00 92.94 89 ILE A C 1
ATOM 701 O O . ILE A 1 89 ? 0.238 0.305 2.430 1.00 92.94 89 ILE A O 1
ATOM 705 N N . ILE A 1 90 ? 0.859 0.748 4.541 1.00 93.50 90 ILE A N 1
ATOM 706 C CA . ILE A 1 90 ? 2.084 1.481 4.176 1.00 93.50 90 ILE A CA 1
ATOM 707 C C . ILE A 1 90 ? 3.045 0.575 3.398 1.00 93.50 90 ILE A C 1
ATOM 709 O O . ILE A 1 90 ? 3.617 0.988 2.386 1.00 93.50 90 ILE A O 1
ATOM 713 N N . ALA A 1 91 ? 3.225 -0.669 3.847 1.00 92.25 91 ALA A N 1
ATOM 714 C CA . ALA A 1 91 ? 4.079 -1.630 3.161 1.00 92.25 91 ALA A CA 1
ATOM 715 C C . ALA A 1 91 ? 3.568 -1.936 1.745 1.00 92.25 91 ALA A C 1
ATOM 717 O O . ALA A 1 91 ? 4.368 -2.004 0.810 1.00 92.25 91 ALA A O 1
ATOM 718 N N . CYS A 1 92 ? 2.250 -2.067 1.571 1.00 89.25 92 CYS A N 1
ATOM 719 C CA . CYS A 1 92 ? 1.635 -2.280 0.268 1.00 89.25 92 CYS A CA 1
ATOM 720 C C . CYS A 1 92 ? 1.853 -1.079 -0.655 1.00 89.25 92 CYS A C 1
ATOM 722 O O . CYS A 1 92 ? 2.350 -1.255 -1.767 1.00 89.25 92 CYS A O 1
ATOM 724 N N . TRP A 1 93 ? 1.609 0.140 -0.165 1.00 88.50 93 TRP A N 1
ATOM 725 C CA . TRP A 1 93 ? 1.853 1.367 -0.925 1.00 88.50 93 TRP A CA 1
ATOM 726 C C . TRP A 1 93 ? 3.298 1.478 -1.403 1.00 88.50 93 TRP A C 1
ATOM 728 O O . TRP A 1 93 ? 3.556 1.701 -2.587 1.00 88.50 93 TRP A O 1
ATOM 738 N N . LYS A 1 94 ? 4.256 1.208 -0.514 1.00 87.06 94 LYS A N 1
ATOM 739 C CA . LYS A 1 94 ? 5.678 1.208 -0.866 1.00 87.06 94 LYS A CA 1
ATOM 740 C C . LYS A 1 94 ? 6.022 0.154 -1.924 1.00 87.06 94 LYS A C 1
ATOM 742 O O . LYS A 1 94 ? 6.859 0.411 -2.787 1.00 87.06 94 LYS A O 1
ATOM 747 N N . LYS A 1 95 ? 5.386 -1.026 -1.890 1.00 82.56 95 LYS A N 1
ATOM 748 C CA . LYS A 1 95 ? 5.543 -2.048 -2.942 1.00 82.56 95 LYS A CA 1
ATOM 749 C C . LYS A 1 95 ? 4.982 -1.553 -4.279 1.00 82.56 95 LYS A C 1
ATOM 751 O O . LYS A 1 95 ? 5.648 -1.723 -5.296 1.00 82.56 95 LYS A O 1
ATOM 756 N N . THR A 1 96 ? 3.812 -0.912 -4.277 1.00 80.25 96 THR A N 1
ATOM 757 C CA . THR A 1 96 ? 3.168 -0.406 -5.502 1.00 80.25 96 THR A CA 1
ATOM 758 C C . THR A 1 96 ? 3.884 0.789 -6.128 1.00 80.25 96 THR A C 1
ATOM 760 O O . THR A 1 96 ? 3.935 0.893 -7.351 1.00 80.25 96 THR A O 1
ATOM 763 N N . GLU A 1 97 ? 4.507 1.659 -5.325 1.00 77.00 97 GLU A N 1
ATOM 764 C CA . GLU A 1 97 ? 5.325 2.764 -5.844 1.00 77.00 97 GLU A CA 1
ATOM 765 C C . GLU A 1 97 ? 6.533 2.252 -6.634 1.00 77.00 97 GLU A C 1
ATOM 767 O O . GLU A 1 97 ? 6.858 2.788 -7.691 1.00 77.00 97 GLU A O 1
ATOM 772 N N . LEU A 1 98 ? 7.176 1.182 -6.155 1.00 70.31 98 LEU A N 1
ATOM 773 C CA . LEU A 1 98 ? 8.323 0.574 -6.833 1.00 70.31 98 LEU A CA 1
ATOM 774 C C . LEU A 1 98 ? 7.943 -0.105 -8.153 1.00 70.31 98 LEU A C 1
ATOM 776 O O . LEU A 1 98 ? 8.779 -0.204 -9.052 1.00 70.31 98 LEU A O 1
ATOM 780 N N . THR A 1 99 ? 6.711 -0.602 -8.262 1.00 64.88 99 THR A N 1
ATOM 781 C CA . THR A 1 99 ? 6.215 -1.291 -9.459 1.00 64.88 99 THR A CA 1
ATOM 782 C C . THR A 1 99 ? 5.486 -0.366 -10.429 1.00 64.88 99 THR A C 1
ATOM 784 O O . THR A 1 99 ? 5.080 -0.830 -11.492 1.00 64.88 99 THR A O 1
ATOM 787 N N . GLU A 1 100 ? 5.329 0.921 -10.088 1.00 66.50 100 GLU A N 1
ATOM 788 C CA . GLU A 1 100 ? 4.511 1.894 -10.832 1.00 66.50 100 GLU A CA 1
ATOM 789 C C . GLU A 1 100 ? 3.073 1.383 -11.074 1.00 66.50 100 GLU A C 1
ATOM 791 O O . GLU A 1 100 ? 2.389 1.781 -12.021 1.00 66.50 100 GLU A O 1
ATOM 796 N N . ALA A 1 101 ? 2.601 0.473 -10.218 1.00 61.78 101 ALA A N 1
ATOM 797 C CA . ALA A 1 101 ? 1.270 -0.102 -10.296 1.00 61.78 101 ALA A CA 1
ATOM 798 C C . ALA A 1 101 ? 0.295 0.811 -9.545 1.00 61.78 101 ALA A C 1
ATOM 800 O O . ALA A 1 101 ? -0.067 0.544 -8.405 1.00 61.78 101 ALA A O 1
ATOM 801 N N . TYR A 1 102 ? -0.136 1.897 -10.190 1.00 62.56 102 TYR A N 1
ATOM 802 C CA . TYR A 1 102 ? -1.105 2.850 -9.622 1.00 62.56 102 TYR A CA 1
ATOM 803 C C . TYR A 1 102 ? -2.568 2.363 -9.688 1.00 62.56 102 TYR A C 1
ATOM 805 O O . TYR A 1 102 ? -3.492 3.146 -9.479 1.00 62.56 102 TYR A O 1
ATOM 813 N N . TYR A 1 103 ? -2.784 1.082 -9.999 1.00 64.75 103 TYR A N 1
ATOM 814 C CA . TYR A 1 103 ? -4.096 0.434 -10.062 1.00 64.75 103 TYR A CA 1
ATOM 815 C C . TYR A 1 103 ? -4.335 -0.438 -8.822 1.00 64.75 103 TYR A C 1
ATOM 817 O O . TYR A 1 103 ? -3.407 -0.718 -8.065 1.00 64.75 103 TYR A O 1
ATOM 825 N N . THR A 1 104 ? -5.567 -0.928 -8.648 1.00 66.88 104 THR A N 1
ATOM 826 C CA . THR A 1 104 ? -5.939 -1.857 -7.572 1.00 66.88 104 THR A CA 1
ATOM 827 C C . THR A 1 104 ? -4.997 -3.065 -7.540 1.00 66.88 104 THR A C 1
ATOM 829 O O . THR A 1 104 ? -4.991 -3.888 -8.458 1.00 66.88 104 THR A O 1
ATOM 832 N N . HIS A 1 105 ? -4.190 -3.170 -6.482 1.00 76.19 105 HIS A N 1
ATOM 833 C CA . HIS A 1 105 ? -3.207 -4.234 -6.306 1.00 76.19 105 HIS A CA 1
ATOM 834 C C . HIS A 1 105 ? -3.324 -4.847 -4.910 1.00 76.19 105 HIS A C 1
ATOM 836 O O . HIS A 1 105 ? -3.227 -4.155 -3.898 1.00 76.19 105 HIS A O 1
ATOM 842 N N . THR A 1 106 ? -3.521 -6.163 -4.851 1.00 83.62 106 THR A N 1
ATOM 843 C CA . THR A 1 106 ? -3.624 -6.897 -3.587 1.00 83.62 106 THR A CA 1
ATOM 844 C C . THR A 1 106 ? -2.238 -7.340 -3.130 1.00 83.62 106 THR A C 1
ATOM 846 O O . THR A 1 106 ? -1.670 -8.271 -3.694 1.00 83.62 106 THR A O 1
ATOM 849 N N . CYS A 1 107 ? -1.700 -6.699 -2.092 1.00 87.38 107 CYS A N 1
ATOM 850 C CA . CYS A 1 107 ? -0.405 -7.085 -1.523 1.00 87.38 107 CYS A CA 1
ATOM 851 C C . CYS A 1 107 ? -0.510 -8.199 -0.471 1.00 87.38 107 CYS A C 1
ATOM 853 O O . CYS A 1 107 ? 0.376 -9.050 -0.386 1.00 87.38 107 CYS A O 1
ATOM 855 N N . TYR A 1 108 ? -1.575 -8.176 0.338 1.00 89.56 108 TYR A N 1
ATOM 856 C CA . TYR A 1 108 ? -1.712 -8.993 1.544 1.00 89.56 108 TYR A CA 1
ATOM 857 C C . TYR A 1 108 ? -3.100 -9.638 1.641 1.00 89.56 108 TYR A C 1
ATOM 859 O O . TYR A 1 108 ? -4.100 -9.024 1.276 1.00 89.56 108 TYR A O 1
ATOM 867 N N . GLU A 1 109 ? -3.152 -10.863 2.165 1.00 90.19 109 GLU A N 1
ATOM 868 C CA . GLU A 1 109 ? -4.365 -11.547 2.631 1.00 90.19 109 GLU A CA 1
ATOM 869 C C . GLU A 1 109 ? -4.239 -11.660 4.153 1.00 90.19 109 GLU A C 1
ATOM 871 O O . GLU A 1 109 ? -3.444 -12.457 4.656 1.00 90.19 109 GLU A O 1
ATOM 876 N N . ILE A 1 110 ? -4.984 -10.826 4.878 1.00 90.69 110 ILE A N 1
ATOM 877 C CA . ILE A 1 110 ? -4.899 -10.737 6.337 1.00 90.69 110 ILE A CA 1
ATOM 878 C C . ILE A 1 110 ? -5.945 -11.660 6.959 1.00 90.69 110 ILE A C 1
ATOM 880 O O . ILE A 1 110 ? -7.129 -11.584 6.632 1.00 90.69 110 ILE A O 1
ATOM 884 N N . ARG A 1 111 ? -5.504 -12.535 7.863 1.00 91.88 111 ARG A N 1
ATOM 885 C CA . ARG A 1 111 ? -6.354 -13.454 8.622 1.00 91.88 111 ARG A CA 1
ATOM 886 C C . ARG A 1 111 ? -6.398 -13.040 10.084 1.00 91.88 111 ARG A C 1
ATOM 888 O O . ARG A 1 111 ? -5.360 -12.824 10.701 1.00 91.88 111 ARG A O 1
ATOM 895 N N . LEU A 1 112 ? -7.608 -12.975 10.624 1.00 89.62 112 LEU A N 1
ATOM 896 C CA . LEU A 1 112 ? -7.878 -12.698 12.031 1.00 89.62 112 LEU A CA 1
ATOM 897 C C . LEU A 1 112 ? -8.458 -13.984 12.646 1.00 89.62 112 LEU A C 1
ATOM 899 O O . LEU A 1 112 ? -9.626 -14.287 12.408 1.00 89.62 112 LEU A O 1
ATOM 903 N N . PRO A 1 113 ? -7.669 -14.791 13.380 1.00 83.31 113 PRO A N 1
ATOM 904 C CA . PRO A 1 113 ? -8.095 -16.092 13.908 1.00 83.31 113 PRO A CA 1
ATOM 905 C C . PRO A 1 113 ? -9.089 -15.981 15.082 1.00 83.31 113 PRO A C 1
ATOM 907 O O . PRO A 1 113 ? -9.480 -16.993 15.663 1.00 83.31 113 PRO A O 1
ATOM 910 N N . GLY A 1 114 ? -9.508 -14.771 15.458 1.00 83.38 114 GLY A N 1
ATOM 911 C CA . GLY A 1 114 ? -10.451 -14.522 16.542 1.00 83.38 114 GLY A CA 1
ATOM 912 C C . GLY A 1 114 ? -11.325 -13.297 16.293 1.00 83.38 114 GLY A C 1
ATOM 913 O O . GLY A 1 114 ? -11.180 -12.597 15.294 1.00 83.38 114 GLY A O 1
ATOM 914 N N . ASN A 1 115 ? -12.236 -13.039 17.233 1.00 85.19 115 ASN A N 1
ATOM 915 C CA . ASN A 1 115 ? -13.071 -11.844 17.201 1.00 85.19 115 ASN A CA 1
ATOM 916 C C . ASN A 1 115 ? -12.238 -10.629 17.618 1.00 85.19 115 ASN A C 1
ATOM 918 O O . ASN A 1 115 ? -11.700 -10.596 18.726 1.00 85.19 115 ASN A O 1
ATOM 922 N N . VAL A 1 116 ? -12.175 -9.642 16.734 1.00 85.50 116 VAL A N 1
ATOM 923 C CA . VAL A 1 116 ? -11.617 -8.313 16.990 1.00 85.50 116 VAL A CA 1
ATOM 924 C C . VAL A 1 116 ? -12.783 -7.329 16.970 1.00 85.50 116 VAL A C 1
ATOM 926 O O . VAL A 1 116 ? -13.736 -7.516 16.210 1.00 85.50 116 VAL A O 1
ATOM 929 N N . GLU A 1 117 ? -12.742 -6.306 17.821 1.00 86.75 117 GLU A N 1
ATOM 930 C CA . GLU A 1 117 ? -13.687 -5.193 17.710 1.00 86.75 117 GLU A CA 1
ATOM 931 C C . GLU A 1 117 ? -13.591 -4.531 16.330 1.00 86.75 117 GLU A C 1
ATOM 933 O O . GLU A 1 117 ? -12.528 -4.516 15.712 1.00 86.75 117 GLU A O 1
ATOM 938 N N . ASP A 1 118 ? -14.697 -3.961 15.852 1.00 89.19 118 ASP A N 1
ATOM 939 C CA . ASP A 1 118 ? -14.751 -3.351 14.523 1.00 89.19 118 ASP A CA 1
ATOM 940 C C . ASP A 1 118 ? -13.714 -2.221 14.394 1.00 89.19 118 ASP A C 1
ATOM 942 O O . ASP A 1 118 ? -13.752 -1.223 15.130 1.00 89.19 118 ASP A O 1
ATOM 946 N N . VAL A 1 119 ? -12.760 -2.406 13.479 1.00 91.62 119 VAL A N 1
ATOM 947 C CA . VAL A 1 119 ? -11.719 -1.430 13.153 1.00 91.62 119 VAL A CA 1
ATOM 948 C C . VAL A 1 119 ? -12.216 -0.607 11.972 1.00 91.62 119 VAL A C 1
ATOM 950 O O . VAL A 1 119 ? -12.427 -1.127 10.880 1.00 91.62 119 VAL A O 1
ATOM 953 N N . SER A 1 120 ? -12.394 0.691 12.188 1.00 94.31 120 SER A N 1
ATOM 954 C CA . SER A 1 120 ? -12.804 1.628 11.145 1.00 94.31 120 SER A CA 1
ATOM 955 C C . SER A 1 120 ? -11.599 2.329 10.520 1.00 94.31 120 SER A C 1
ATOM 957 O O . SER A 1 120 ? -10.526 2.410 11.122 1.00 94.31 120 SER A O 1
ATOM 959 N N . GLU A 1 121 ? -11.796 2.938 9.351 1.00 94.19 121 GLU A N 1
ATOM 960 C CA . GLU A 1 121 ? -10.795 3.813 8.732 1.00 94.19 121 GLU A CA 1
ATOM 961 C C . GLU A 1 121 ? -10.313 4.911 9.687 1.00 94.19 121 GLU A C 1
ATOM 963 O O . GLU A 1 121 ? -9.122 5.189 9.778 1.00 94.19 121 GLU A O 1
ATOM 968 N N . LYS A 1 122 ? -11.230 5.478 10.482 1.00 95.69 122 LYS A N 1
ATOM 969 C CA . LYS A 1 122 ? -10.910 6.494 11.489 1.00 95.69 122 LYS A CA 1
ATOM 970 C C . LYS A 1 122 ? -9.889 5.997 12.510 1.00 95.69 122 LYS A C 1
ATOM 972 O O . LYS A 1 122 ? -9.060 6.783 12.961 1.00 95.69 122 LYS A O 1
ATOM 977 N N . ASP A 1 123 ? -9.957 4.725 12.892 1.00 96.06 123 ASP A N 1
ATOM 978 C CA . ASP A 1 123 ? -9.029 4.138 13.859 1.00 96.06 123 ASP A CA 1
ATOM 979 C C . ASP A 1 123 ? -7.619 4.035 13.267 1.00 96.06 123 ASP A C 1
ATOM 981 O O . ASP A 1 123 ? -6.650 4.427 13.915 1.00 96.06 123 ASP A O 1
ATOM 985 N N . VAL A 1 124 ? -7.517 3.600 12.009 1.00 96.06 124 VAL A N 1
ATOM 986 C CA . VAL A 1 124 ? -6.254 3.515 11.258 1.00 96.06 124 VAL A CA 1
ATOM 987 C C . VAL A 1 124 ? -5.671 4.909 11.002 1.00 96.06 124 VAL A C 1
ATOM 989 O O . VAL A 1 124 ? -4.492 5.154 11.264 1.00 96.06 124 VAL A O 1
ATOM 992 N N . SER A 1 125 ? -6.499 5.853 10.554 1.00 96.69 125 SER A N 1
ATOM 993 C CA . SER A 1 125 ? -6.097 7.234 10.265 1.00 96.69 125 SER A CA 1
ATOM 994 C C . SER A 1 125 ? -5.699 8.012 11.517 1.00 96.69 125 SER A C 1
ATOM 996 O O . SER A 1 125 ? -4.814 8.863 11.464 1.00 96.69 125 SER A O 1
ATOM 998 N N . ARG A 1 126 ? -6.296 7.702 12.672 1.00 97.50 126 ARG A N 1
ATOM 999 C CA . ARG A 1 126 ? -5.859 8.259 13.956 1.00 97.50 126 ARG A CA 1
ATOM 1000 C C . ARG A 1 126 ? -4.423 7.844 14.277 1.00 97.50 126 ARG A C 1
ATOM 1002 O O . ARG A 1 126 ? -3.609 8.712 14.568 1.00 97.50 126 ARG A O 1
ATOM 1009 N N . ILE A 1 127 ? -4.097 6.557 14.152 1.00 96.38 127 ILE A N 1
ATOM 1010 C CA . ILE A 1 127 ? -2.737 6.047 14.402 1.00 96.38 127 ILE A CA 1
ATOM 1011 C C . ILE A 1 127 ? -1.745 6.637 13.392 1.00 96.38 127 ILE A C 1
ATOM 1013 O O . ILE A 1 127 ? -0.633 7.016 13.755 1.00 96.38 127 ILE A O 1
ATOM 1017 N N . LEU A 1 128 ? -2.165 6.795 12.133 1.00 95.06 128 LEU A N 1
ATOM 1018 C CA . LEU A 1 128 ? -1.372 7.444 11.086 1.00 95.06 128 LEU A CA 1
ATOM 1019 C C . LEU A 1 128 ? -0.925 8.864 11.480 1.00 95.06 128 LEU A C 1
ATOM 1021 O O . LEU A 1 128 ? 0.228 9.233 11.233 1.00 95.06 128 LEU A O 1
ATOM 1025 N N . LEU A 1 129 ? -1.823 9.641 12.094 1.00 96.12 129 LEU A N 1
ATOM 1026 C CA . LEU A 1 129 ? -1.548 10.989 12.599 1.00 96.12 129 LEU A CA 1
ATOM 1027 C C . LEU A 1 129 ? -0.710 10.964 13.882 1.00 96.12 129 LEU A C 1
ATOM 1029 O O . LEU A 1 129 ? 0.272 11.696 13.978 1.00 96.12 129 LEU A O 1
ATOM 1033 N N . GLU A 1 130 ? -1.089 10.126 14.852 1.00 96.56 130 GLU A N 1
ATOM 1034 C CA . GLU A 1 130 ? -0.408 10.001 16.150 1.00 96.56 130 GLU A CA 1
ATOM 1035 C C . GLU A 1 130 ? 1.069 9.599 15.983 1.00 96.56 130 GLU A C 1
ATOM 1037 O O . GLU A 1 130 ? 1.927 10.072 16.728 1.00 96.56 130 GLU A O 1
ATOM 1042 N N . GLU A 1 131 ? 1.390 8.784 14.973 1.00 94.75 131 GLU A N 1
ATOM 1043 C CA . GLU A 1 131 ? 2.749 8.302 14.697 1.00 94.75 131 GLU A CA 1
ATOM 1044 C C . GLU A 1 131 ? 3.529 9.111 13.635 1.00 94.75 131 GLU A C 1
ATOM 1046 O O . GLU A 1 131 ? 4.600 8.673 13.190 1.00 94.75 131 GLU A O 1
ATOM 1051 N N . ASP A 1 132 ? 3.011 10.272 13.210 1.00 93.75 132 ASP A N 1
ATOM 1052 C CA . ASP A 1 132 ? 3.594 11.159 12.181 1.00 93.75 132 ASP A CA 1
ATOM 1053 C C . ASP A 1 132 ? 3.978 10.417 10.881 1.00 93.75 132 ASP A C 1
ATOM 1055 O O . ASP A 1 132 ? 5.069 10.564 10.316 1.00 93.75 132 ASP A O 1
ATOM 1059 N N . LYS A 1 133 ? 3.079 9.556 10.389 1.00 93.25 133 LYS A N 1
ATOM 1060 C CA . LYS A 1 133 ? 3.309 8.739 9.183 1.00 93.25 133 LYS A CA 1
ATOM 1061 C C . LY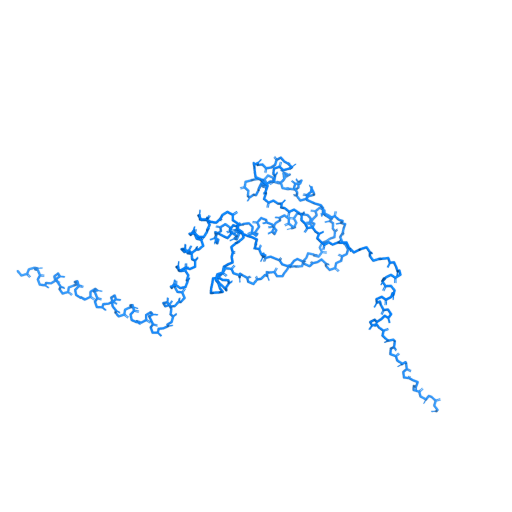S A 1 133 ? 2.746 9.354 7.901 1.00 93.25 133 LYS A C 1
ATOM 1063 O O . LYS A 1 133 ? 2.867 8.737 6.843 1.00 93.25 133 LYS A O 1
ATOM 1068 N N . CYS A 1 134 ? 2.248 10.592 7.948 1.00 92.06 134 CYS A N 1
ATOM 1069 C CA . CYS A 1 134 ? 1.662 11.298 6.798 1.00 92.06 134 CYS A CA 1
ATOM 1070 C C . CYS A 1 134 ? 2.610 11.514 5.608 1.00 92.06 134 CYS A C 1
ATOM 1072 O O . CYS A 1 134 ? 2.178 11.818 4.497 1.00 92.06 134 CYS A O 1
ATOM 1074 N N . LYS A 1 135 ? 3.921 11.363 5.823 1.00 90.75 135 LYS A N 1
ATOM 1075 C CA . LYS A 1 135 ? 4.923 11.387 4.747 1.00 90.75 135 LYS A CA 1
ATOM 1076 C C . LYS A 1 135 ? 4.938 10.101 3.919 1.00 90.75 135 LYS A C 1
ATOM 1078 O O . LYS A 1 135 ? 5.360 10.148 2.770 1.00 90.75 135 LYS A O 1
ATOM 1083 N N . SER A 1 136 ? 4.524 8.978 4.506 1.00 90.75 136 SER A N 1
ATOM 1084 C CA . SER A 1 136 ? 4.529 7.660 3.862 1.00 90.75 136 SER A CA 1
ATOM 1085 C C . SER A 1 136 ? 3.239 7.393 3.092 1.00 90.75 136 SER A C 1
ATOM 1087 O O . SER A 1 136 ? 3.263 6.724 2.068 1.00 90.75 136 SER A O 1
ATOM 1089 N N . ILE A 1 137 ? 2.116 7.892 3.604 1.00 92.62 137 ILE A N 1
ATOM 1090 C CA . ILE A 1 137 ? 0.791 7.757 3.005 1.00 92.62 137 ILE A CA 1
ATOM 1091 C C . ILE A 1 137 ? -0.095 8.900 3.502 1.00 92.62 137 ILE A C 1
ATOM 1093 O O . ILE A 1 137 ? 0.075 9.369 4.626 1.00 92.62 137 ILE A O 1
ATOM 1097 N N . GLN A 1 138 ? -1.021 9.351 2.663 1.00 92.25 138 GLN A N 1
ATOM 1098 C CA . GLN A 1 138 ? -1.937 10.450 2.947 1.00 92.25 138 GLN A CA 1
ATOM 1099 C C . GLN A 1 138 ? -3.377 9.946 3.068 1.00 92.25 138 GLN A C 1
ATOM 1101 O O . GLN A 1 138 ? -3.798 9.039 2.355 1.00 92.25 138 GLN A O 1
ATOM 1106 N N . ASN A 1 139 ? -4.133 10.562 3.965 1.00 94.75 139 ASN A N 1
ATOM 1107 C CA . ASN A 1 139 ? -5.576 10.434 4.047 1.00 94.75 139 ASN A CA 1
ATOM 1108 C C . ASN A 1 139 ? -6.177 11.824 4.306 1.00 94.75 139 ASN A C 1
ATOM 1110 O O . ASN A 1 139 ? -6.125 12.350 5.424 1.00 94.75 139 ASN A O 1
ATOM 1114 N N . TRP A 1 140 ? -6.704 12.431 3.242 1.00 94.25 140 TRP A N 1
ATOM 1115 C CA . TRP A 1 140 ? -7.280 13.774 3.266 1.00 94.25 140 TRP A CA 1
ATOM 1116 C C . TRP A 1 140 ? -8.468 13.888 4.225 1.00 94.25 140 TRP A C 1
ATOM 1118 O O . TRP A 1 140 ? -8.547 14.869 4.968 1.00 94.25 140 TRP A O 1
ATOM 1128 N N . ASP A 1 141 ? -9.337 12.879 4.272 1.00 94.31 141 ASP A N 1
ATOM 1129 C CA . ASP A 1 141 ? -10.589 12.919 5.037 1.00 94.31 141 ASP A CA 1
ATOM 1130 C C . ASP A 1 141 ? -10.354 13.022 6.551 1.00 94.31 141 ASP A C 1
ATOM 1132 O O . ASP A 1 141 ? -11.203 13.517 7.297 1.00 94.31 141 ASP A O 1
ATOM 1136 N N . TYR A 1 142 ? -9.156 12.642 7.000 1.00 94.81 142 TYR A N 1
ATOM 1137 C CA . TYR A 1 142 ? -8.723 12.733 8.393 1.00 94.81 142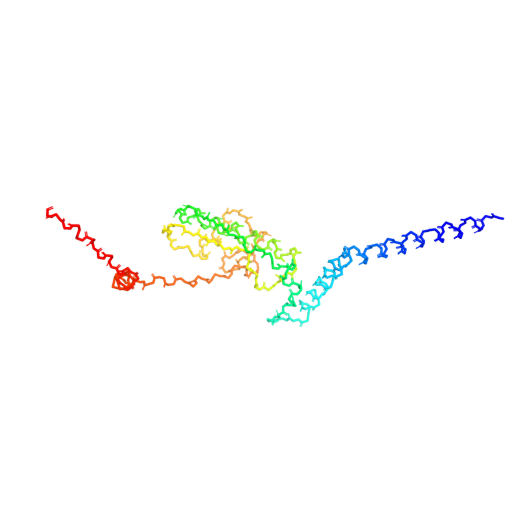 TYR A CA 1
ATOM 1138 C C . TYR A 1 142 ? -7.610 13.770 8.621 1.00 94.81 142 TYR A C 1
ATOM 1140 O O . TYR A 1 142 ? -7.040 13.828 9.706 1.00 94.81 142 TYR A O 1
ATOM 1148 N N . GLY A 1 143 ? -7.310 14.630 7.642 1.00 94.50 143 GLY A N 1
ATOM 1149 C CA . GLY A 1 143 ? -6.359 15.740 7.797 1.00 94.50 143 GLY A CA 1
ATOM 1150 C C . GLY A 1 143 ? -4.882 15.365 7.628 1.00 94.50 143 GLY A C 1
ATOM 1151 O O . GLY A 1 143 ? -4.004 16.097 8.082 1.00 94.50 143 GLY A O 1
ATOM 1152 N N . CYS A 1 144 ? -4.586 14.243 6.970 1.00 93.94 144 CYS A N 1
ATOM 1153 C CA . CYS A 1 144 ? -3.232 13.752 6.738 1.00 93.94 144 CYS A CA 1
ATOM 1154 C C . CYS A 1 144 ? -2.830 13.924 5.263 1.00 93.94 144 CYS A C 1
ATOM 1156 O O . CYS A 1 144 ? -2.990 13.018 4.455 1.00 93.94 144 CYS A O 1
ATOM 1158 N N . GLY A 1 145 ? -2.278 15.080 4.885 1.00 93.12 145 GLY A N 1
ATOM 1159 C CA . GLY A 1 145 ? -1.842 15.347 3.504 1.00 93.12 145 GLY A CA 1
ATOM 1160 C C . GLY A 1 145 ? -2.942 15.940 2.619 1.00 93.12 145 GLY A C 1
ATOM 1161 O O . GLY A 1 145 ? -3.83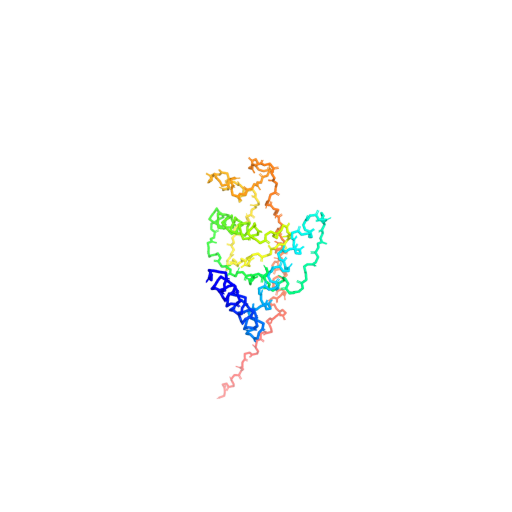9 16.586 3.135 1.00 93.12 145 GLY A O 1
ATOM 1162 N N . ALA A 1 146 ? -2.830 15.792 1.294 1.00 92.38 146 ALA A N 1
ATOM 1163 C CA . ALA A 1 146 ? -3.738 16.372 0.289 1.00 92.38 146 ALA A CA 1
ATOM 1164 C C . ALA A 1 146 ? -4.447 15.320 -0.582 1.00 92.38 146 ALA A C 1
ATOM 1166 O O . ALA A 1 146 ? -5.297 15.662 -1.402 1.00 92.38 146 ALA A O 1
ATOM 1167 N N . LYS A 1 147 ? -4.053 14.052 -0.457 1.00 88.88 147 LYS A N 1
ATOM 1168 C CA . LYS A 1 147 ? -4.620 12.928 -1.199 1.00 88.88 147 LYS A CA 1
ATOM 1169 C C . LYS A 1 147 ? -5.314 11.983 -0.238 1.00 88.88 147 LYS A C 1
ATOM 1171 O O . LYS A 1 147 ? -4.865 11.817 0.892 1.00 88.88 147 LYS A O 1
ATOM 1176 N N . ASP A 1 148 ? -6.352 11.331 -0.731 1.00 88.62 148 ASP A N 1
ATOM 1177 C CA . ASP A 1 148 ? -6.917 10.171 -0.069 1.00 88.62 148 ASP A CA 1
ATOM 1178 C C . ASP A 1 148 ? -6.337 8.890 -0.685 1.00 88.62 148 ASP A C 1
ATOM 1180 O O . ASP A 1 148 ? -6.550 8.591 -1.861 1.00 88.62 148 ASP A O 1
ATOM 1184 N N . GLN A 1 149 ? -5.492 8.202 0.084 1.00 87.94 149 GLN A N 1
ATOM 1185 C CA . GLN A 1 149 ? -4.808 6.972 -0.321 1.00 87.94 149 GLN A CA 1
ATOM 1186 C C . GLN A 1 149 ? -5.256 5.759 0.505 1.00 87.94 149 GLN A C 1
ATOM 1188 O O . GLN A 1 149 ? -4.753 4.653 0.279 1.00 87.94 149 GLN A O 1
ATOM 1193 N N . ILE A 1 150 ? -6.177 5.947 1.454 1.00 88.19 150 ILE A N 1
ATOM 1194 C CA . ILE A 1 150 ? -6.740 4.875 2.273 1.00 88.19 150 ILE A CA 1
ATOM 1195 C C . ILE A 1 150 ? -8.232 4.824 1.977 1.00 88.19 150 ILE A C 1
ATOM 1197 O O . ILE A 1 150 ? -9.021 5.477 2.631 1.00 88.19 150 ILE A O 1
ATOM 1201 N N . ILE A 1 151 ? -8.618 4.002 1.005 1.00 83.50 151 ILE A N 1
ATOM 1202 C CA . ILE A 1 151 ? -10.033 3.765 0.719 1.00 83.50 151 ILE A CA 1
ATOM 1203 C C . ILE A 1 151 ? -10.475 2.557 1.539 1.00 83.50 151 ILE A C 1
ATOM 1205 O O . ILE A 1 151 ? -10.045 1.430 1.275 1.00 83.50 151 ILE A O 1
ATOM 1209 N N . TRP A 1 152 ? -11.325 2.780 2.538 1.00 84.62 152 TRP A N 1
ATOM 1210 C CA . TRP A 1 152 ? -11.806 1.710 3.404 1.00 84.62 152 TRP A CA 1
ATOM 1211 C C . TRP A 1 152 ? -13.099 1.094 2.876 1.00 84.62 152 TRP A C 1
ATOM 1213 O O . TRP A 1 152 ? -14.164 1.706 2.890 1.00 84.62 152 TRP A O 1
ATOM 1223 N N . SER A 1 153 ? -13.021 -0.163 2.444 1.00 80.06 153 SER A N 1
ATOM 1224 C CA . SER A 1 153 ? -14.194 -0.972 2.114 1.00 80.06 153 SER A CA 1
ATOM 1225 C C . SER A 1 153 ? -14.051 -2.339 2.765 1.00 80.06 153 SER A C 1
ATOM 1227 O O . SER A 1 153 ? -13.334 -3.209 2.271 1.00 80.06 153 SER A O 1
ATOM 1229 N N . VAL A 1 154 ? -14.713 -2.520 3.907 1.00 73.56 154 VAL A N 1
ATOM 1230 C CA . VAL A 1 154 ? -14.812 -3.821 4.572 1.00 73.56 154 VAL A CA 1
ATOM 1231 C C . VAL A 1 154 ? -16.144 -4.438 4.169 1.00 73.56 154 VAL A C 1
ATOM 1233 O O . VAL A 1 154 ? -17.194 -4.150 4.744 1.00 73.56 154 VAL A O 1
ATOM 1236 N N . GLU A 1 155 ? -16.113 -5.295 3.150 1.00 58.06 155 GLU A N 1
ATOM 1237 C CA . GLU A 1 155 ? -17.248 -6.154 2.815 1.00 58.06 155 GLU A CA 1
ATOM 1238 C C . GLU A 1 155 ? -17.325 -7.296 3.834 1.00 58.06 155 GLU A C 1
ATOM 1240 O O . GLU A 1 155 ? -16.806 -8.391 3.640 1.00 58.06 155 GLU A O 1
ATOM 1245 N N . GLY A 1 156 ? -17.943 -7.006 4.979 1.00 50.28 156 GLY A N 1
ATOM 1246 C CA . GLY A 1 156 ? -17.999 -7.925 6.109 1.00 50.28 156 GLY A CA 1
ATOM 1247 C C . GLY A 1 156 ? -19.206 -7.682 7.001 1.00 50.28 156 GLY A C 1
ATOM 1248 O O . GLY A 1 156 ? -19.061 -7.434 8.190 1.00 50.28 156 GLY A O 1
ATOM 1249 N N . LYS A 1 157 ? -20.426 -7.773 6.460 1.00 41.22 157 LYS A N 1
ATOM 1250 C CA . LYS A 1 157 ? -21.604 -7.993 7.313 1.00 41.22 157 LYS A CA 1
ATOM 1251 C C . LYS A 1 157 ? -21.684 -9.477 7.658 1.00 41.22 157 LYS A C 1
ATOM 1253 O O . LYS A 1 157 ? -22.419 -10.211 7.003 1.00 41.22 157 LYS A O 1
ATOM 1258 N N . VAL A 1 158 ? -21.010 -9.926 8.717 1.00 47.28 158 VAL A N 1
ATOM 1259 C CA . VAL A 1 158 ? -21.446 -11.168 9.380 1.00 47.28 158 VAL A CA 1
ATOM 1260 C C . VAL A 1 158 ? -22.600 -10.809 10.306 1.00 47.28 158 VAL A C 1
ATOM 1262 O O . VAL A 1 158 ? -22.474 -10.747 11.520 1.00 47.28 158 VAL A O 1
ATOM 1265 N N . ASN A 1 159 ? -23.750 -10.529 9.699 1.00 41.97 159 ASN A N 1
ATOM 1266 C CA . ASN A 1 159 ? -25.013 -10.389 10.409 1.00 41.97 159 ASN A CA 1
ATOM 1267 C C . ASN A 1 159 ? -25.700 -11.763 10.414 1.00 41.97 159 ASN A C 1
ATOM 1269 O O . ASN A 1 159 ? -26.802 -11.907 9.897 1.00 41.97 159 ASN A O 1
ATOM 1273 N N . LEU A 1 160 ? -24.999 -12.799 10.890 1.00 50.00 160 LEU A N 1
ATOM 1274 C CA . LEU A 1 160 ? -25.594 -14.121 11.059 1.00 50.00 160 LEU A CA 1
ATOM 1275 C C . LEU A 1 160 ? -26.337 -14.117 12.389 1.00 50.00 160 LEU A C 1
ATOM 1277 O O . LEU A 1 160 ? -25.725 -14.094 13.457 1.00 50.00 160 LEU A O 1
ATOM 1281 N N . THR A 1 161 ? -27.666 -14.117 12.333 1.00 63.91 161 THR A N 1
ATOM 1282 C CA . THR A 1 161 ? -28.473 -14.343 13.534 1.00 63.91 161 THR A CA 1
ATOM 1283 C C . THR A 1 161 ? -28.185 -15.741 14.090 1.00 63.91 161 THR A C 1
ATOM 1285 O O . THR A 1 161 ? -27.764 -16.640 13.357 1.00 63.91 161 THR A O 1
ATOM 1288 N N . ALA A 1 162 ? -28.434 -15.962 15.385 1.00 66.12 162 ALA A N 1
ATOM 1289 C CA . ALA A 1 162 ? -28.270 -17.284 16.003 1.00 66.12 162 ALA A CA 1
ATOM 1290 C C . ALA A 1 162 ? -29.036 -18.391 15.243 1.00 66.12 162 ALA A C 1
ATOM 1292 O O . ALA A 1 162 ? -28.575 -19.528 15.174 1.00 66.12 162 ALA A O 1
ATOM 1293 N N . GLU A 1 163 ? -30.160 -18.046 14.603 1.00 73.88 163 GLU A N 1
ATOM 1294 C CA . GLU A 1 163 ? -30.905 -18.934 13.702 1.00 73.88 163 GLU A CA 1
ATOM 1295 C C . GLU A 1 163 ? -30.139 -19.282 12.423 1.00 73.88 163 GLU A C 1
ATOM 1297 O O . GLU A 1 163 ? -30.098 -20.449 12.041 1.00 73.88 163 GLU A O 1
ATOM 1302 N N . GLN A 1 164 ? -29.510 -18.304 11.764 1.00 65.06 164 GLN A N 1
ATOM 1303 C CA . GLN A 1 164 ? -28.728 -18.549 10.550 1.00 65.06 164 GLN A CA 1
ATOM 1304 C C . GLN A 1 164 ? -27.460 -19.35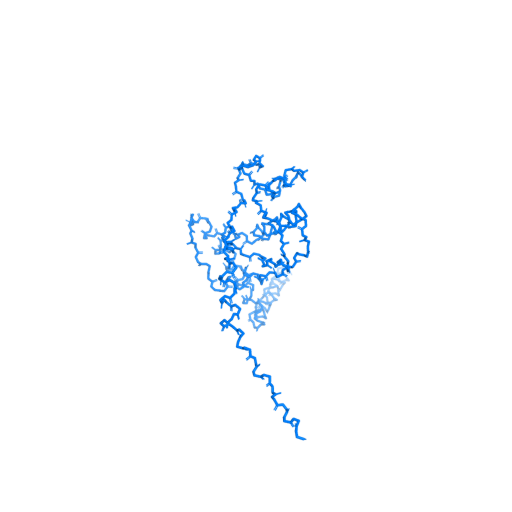7 10.849 1.00 65.06 164 GLN A C 1
ATOM 1306 O O . GLN A 1 164 ? -27.090 -20.222 10.057 1.00 65.06 164 GLN A O 1
ATOM 1311 N N . LEU A 1 165 ? -26.845 -19.133 12.015 1.00 67.00 165 LEU A N 1
ATOM 1312 C CA . LEU A 1 165 ? -25.706 -19.920 12.487 1.00 67.00 165 LEU A CA 1
ATOM 1313 C C . LEU A 1 165 ? -26.122 -21.364 12.815 1.00 67.00 165 LEU A C 1
ATOM 1315 O O . LEU A 1 165 ? -25.478 -22.305 12.364 1.00 67.00 165 LEU A O 1
ATOM 1319 N N . SER A 1 166 ? -27.233 -21.547 13.538 1.00 70.50 166 SER A N 1
ATOM 1320 C CA . SER A 1 166 ? -27.794 -22.868 13.860 1.00 70.50 166 SER A CA 1
ATOM 1321 C C . SER A 1 166 ? -28.163 -23.651 12.599 1.00 70.50 166 SER A C 1
ATOM 1323 O O . SER A 1 166 ? -27.837 -24.830 12.478 1.00 70.50 166 SER A O 1
ATOM 1325 N N . LYS A 1 167 ? -28.785 -22.994 11.614 1.00 78.44 167 LYS A N 1
ATOM 1326 C CA . LYS A 1 167 ? -29.151 -23.626 10.344 1.00 78.44 167 LYS A CA 1
ATOM 1327 C C . LYS A 1 167 ? -27.920 -24.050 9.539 1.00 78.44 167 LYS A C 1
ATOM 1329 O O . LYS A 1 167 ? -27.881 -25.179 9.067 1.00 78.44 167 LYS A O 1
ATOM 1334 N N . ALA A 1 168 ? -26.902 -23.192 9.448 1.00 72.19 168 ALA A N 1
ATOM 1335 C CA . ALA A 1 168 ? -25.655 -23.516 8.758 1.00 72.19 168 ALA A CA 1
ATOM 1336 C C . ALA A 1 168 ? -24.883 -24.660 9.442 1.00 72.19 168 ALA A C 1
ATOM 1338 O O . ALA A 1 168 ? -24.359 -25.535 8.760 1.00 72.19 168 ALA A O 1
ATOM 1339 N N . ILE A 1 169 ? -24.852 -24.691 10.781 1.00 67.38 169 ILE A N 1
ATOM 1340 C CA . ILE A 1 169 ? -24.255 -25.798 11.543 1.00 67.38 169 ILE A CA 1
ATOM 1341 C C . ILE A 1 169 ? -25.011 -27.097 11.244 1.00 67.38 169 ILE A C 1
ATOM 1343 O O . ILE A 1 169 ? -24.396 -28.071 10.830 1.00 67.38 169 ILE A O 1
ATOM 1347 N N . ASN A 1 170 ? -26.340 -27.096 11.352 1.00 72.81 170 ASN A N 1
ATOM 1348 C CA . ASN A 1 170 ? -27.156 -28.297 11.157 1.00 72.81 170 ASN A CA 1
ATOM 1349 C C . ASN A 1 170 ? -27.19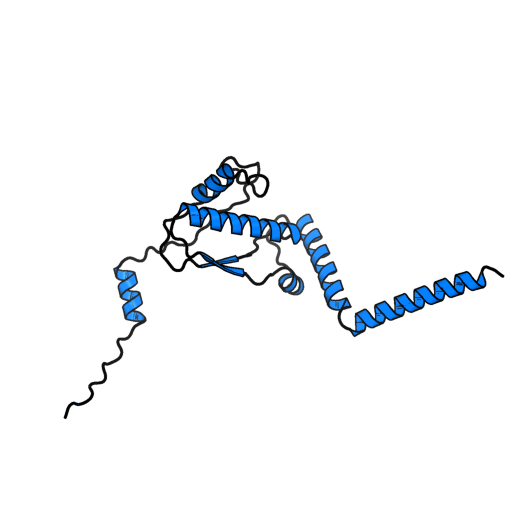6 -28.806 9.701 1.00 72.81 170 ASN A C 1
ATOM 1351 O O . ASN A 1 170 ? -27.384 -30.001 9.490 1.00 72.81 170 ASN A O 1
ATOM 1355 N N . GLU A 1 171 ? -27.020 -27.940 8.697 1.00 76.12 171 GLU A N 1
ATOM 1356 C CA . GLU A 1 171 ? -26.941 -28.347 7.282 1.00 76.12 171 GLU A CA 1
ATOM 1357 C C . GLU A 1 171 ? -25.572 -28.937 6.907 1.00 76.12 171 GLU A C 1
ATOM 1359 O O . GLU A 1 171 ? -25.494 -29.791 6.024 1.00 76.12 171 GLU A O 1
ATOM 1364 N N . VAL A 1 172 ? -24.493 -28.505 7.569 1.00 67.12 172 VAL A N 1
ATOM 1365 C CA . VAL A 1 172 ? -23.121 -28.958 7.277 1.00 67.12 172 VAL A CA 1
ATOM 1366 C C . VAL A 1 172 ? -22.706 -30.135 8.160 1.00 67.12 172 VAL A C 1
ATOM 1368 O O . VAL A 1 172 ? -21.934 -30.990 7.726 1.00 67.12 172 VAL A O 1
ATOM 1371 N N . THR A 1 173 ? -23.227 -30.224 9.384 1.00 48.50 173 THR A N 1
ATOM 1372 C CA . THR A 1 173 ? -22.992 -31.359 10.276 1.00 48.50 173 THR A CA 1
ATOM 1373 C C . THR A 1 173 ? -24.215 -32.267 10.282 1.00 48.50 173 THR A C 1
ATOM 1375 O O . THR A 1 173 ? -25.107 -32.111 11.113 1.00 48.50 173 THR A O 1
ATOM 1378 N N . THR A 1 174 ? -24.260 -33.263 9.395 1.00 58.75 174 THR A N 1
ATOM 1379 C CA . THR A 1 174 ? -25.077 -34.448 9.681 1.00 58.75 174 THR A CA 1
ATOM 1380 C C . THR A 1 174 ? -24.457 -35.123 10.904 1.00 58.75 174 THR A C 1
ATOM 1382 O O . THR A 1 174 ? -23.280 -35.494 10.826 1.00 58.75 174 THR A O 1
ATOM 1385 N N . PRO A 1 175 ? -25.165 -35.249 12.042 1.00 56.12 175 PRO A N 1
ATOM 1386 C CA . PRO A 1 175 ? -24.629 -35.988 13.173 1.00 56.12 175 PRO A CA 1
ATOM 1387 C C . PRO A 1 175 ? -24.314 -37.401 12.690 1.00 56.12 175 PRO A C 1
ATOM 1389 O O . PRO A 1 175 ? -25.186 -38.079 12.148 1.00 56.12 175 PRO A O 1
ATOM 1392 N N . ASN A 1 176 ? -23.053 -37.817 12.831 1.00 46.09 176 ASN A N 1
ATOM 1393 C CA . ASN A 1 176 ? -22.684 -39.203 12.583 1.00 46.09 176 ASN A CA 1
ATOM 1394 C C . ASN A 1 176 ? -23.586 -40.077 13.453 1.00 46.09 176 ASN A C 1
ATOM 1396 O O . ASN A 1 176 ? -23.717 -39.818 14.654 1.00 46.09 176 ASN A O 1
ATOM 1400 N N . GLU A 1 177 ? -24.205 -41.091 12.849 1.00 61.69 177 GLU A N 1
ATOM 1401 C CA . GLU A 1 177 ? -24.882 -42.128 13.614 1.00 61.69 177 GLU A CA 1
ATOM 1402 C C . GLU A 1 177 ? -23.874 -42.663 14.628 1.00 61.69 177 GLU A C 1
ATOM 1404 O O . GLU A 1 177 ? -22.788 -43.120 14.262 1.00 61.69 177 GLU A O 1
ATOM 1409 N N . ILE A 1 178 ? -24.198 -42.521 15.914 1.00 53.59 178 ILE A N 1
ATOM 1410 C CA . ILE A 1 178 ? -23.414 -43.136 16.977 1.00 53.59 178 ILE A CA 1
ATOM 1411 C C . ILE A 1 178 ? -23.467 -44.631 16.666 1.00 53.59 178 ILE A C 1
ATOM 1413 O O . ILE A 1 178 ? -24.575 -45.178 16.653 1.00 53.59 178 ILE A O 1
ATOM 1417 N N . PRO A 1 179 ? -22.333 -45.291 16.369 1.00 53.75 179 PRO A N 1
ATOM 1418 C CA . PRO A 1 179 ? -22.351 -46.719 16.144 1.00 53.75 179 PRO A CA 1
ATOM 1419 C C . PRO A 1 179 ? -22.881 -47.344 17.426 1.00 53.75 179 PRO A C 1
ATOM 1421 O O . PRO A 1 179 ? -22.261 -47.254 18.487 1.00 53.75 179 PRO A O 1
ATOM 1424 N N . VAL A 1 180 ? -24.076 -47.925 17.337 1.00 63.81 180 VAL A N 1
ATOM 1425 C CA . VAL A 1 180 ? -24.601 -48.789 18.382 1.00 63.81 180 VAL A CA 1
ATOM 1426 C C . VAL A 1 180 ? -23.752 -50.046 18.286 1.00 63.81 180 VAL A C 1
ATOM 1428 O O . VAL A 1 180 ? -24.111 -50.999 17.597 1.00 63.81 180 VAL A O 1
ATOM 1431 N N . GLU A 1 181 ? -22.572 -50.021 18.908 1.00 63.03 181 GLU A N 1
ATOM 1432 C CA . GLU A 1 181 ? -21.919 -51.260 19.288 1.00 63.03 181 GLU A CA 1
ATOM 1433 C C . GLU A 1 181 ? -22.945 -52.011 20.125 1.00 63.03 181 GLU A C 1
ATOM 1435 O O . GLU A 1 181 ? -23.358 -51.589 21.209 1.00 63.03 181 GLU A O 1
ATOM 1440 N N . SER A 1 182 ? -23.450 -53.081 19.525 1.00 51.03 182 SER A N 1
ATOM 1441 C CA . SER A 1 182 ? -24.298 -54.058 20.162 1.00 51.03 182 SER A CA 1
ATOM 1442 C C . SER A 1 182 ? -23.533 -54.609 21.357 1.00 51.03 182 SER A C 1
ATOM 1444 O O . SER A 1 182 ? -22.740 -55.538 21.216 1.00 51.03 182 SER A O 1
ATOM 1446 N N . TYR A 1 183 ? -23.768 -54.035 22.532 1.00 53.53 183 TYR A N 1
ATOM 1447 C CA . TYR A 1 183 ? -23.541 -54.726 23.788 1.00 53.53 183 TYR A CA 1
ATOM 1448 C C . TYR A 1 183 ? -24.579 -55.852 23.870 1.00 53.53 183 TYR A C 1
ATOM 1450 O O . TYR A 1 183 ? -25.657 -55.690 24.444 1.00 53.53 183 TYR A O 1
ATOM 1458 N N . MET A 1 184 ? -24.270 -56.959 23.195 1.00 49.34 184 MET A N 1
ATOM 1459 C CA . MET A 1 184 ? -24.697 -58.298 23.588 1.00 49.34 184 MET A CA 1
ATOM 1460 C C . MET A 1 184 ? -23.560 -58.944 24.367 1.00 49.34 184 MET A C 1
ATOM 1462 O O . MET A 1 184 ? -22.406 -58.847 23.895 1.00 49.34 184 MET A O 1
#

pLDDT: mean 79.34, std 14.59, range [41.22, 97.5]

Sequence (184 aa):
MRGLALNTVFALLIAIAAAAIFLSLVTGTFKRASDWIYCKVYVGIANFFSRGEFTLPVICKEMFGGRVERVEITEREKEIVARELLSYIIACWKKTELTEAYYTHTCYEIRLPGNVEDVSEKDVSRILLEEDKCKSIQNWDYGCGAKDQIIWSVEGKVNLTAEQLSKAINEVTTPNEIPVESYM

Foldseek 3Di:
DVVVVVVVVVVVVVVVVVVVVVVCVVVCVVVVVVLVVVLLVVLVVCVVPDPDDDDRDPSNCVVLVDPAAEEEDADAELLVVLCVVLVVLLVVLVSCVVSVPPDDHRNHDYHYPDDHPDHDPQSNVVVCVVVVVLVSDACVVSPRDDDHSDDDDDPDPPVQDPVNVVVVCCVVDPDPDPPPPPPD

Secondary structure (DSSP, 8-state):
--HHHHHHHHHHHHHHHHHHHHHHHHTSHHHHHHHHHHHHHHHHHHHHH-SS-----HHHHHHH-PPPEEEE-----HHHHHHHHHHHHHHHHHHHHHHT--S----EEEE-SS--PPPPHHHHHHHHHHTT-TTT--BGGGTBSSS--------------HHHHHHHHHHH-PPPPP------